Protein AF-A0A0J9SIK9-F1 (afdb_monomer)

Sequence (183 aa):
MHGEYFNKEIYNNKVLTFYKKLIQKYYEYKRDDEYSNYVPKFDQEIFKKYKCLVDLHDNLGKLLTNKHCKYATSFVDLYNDIFNTCYGDIYSGLCTEIENLRKDYETIIKTSECSDAQKTLPSIYGNNNLVIIIMPLVIISLVSFLLLMVYKVNKTFNTKKYILCYRLIKYFQSFILSNNFFI

Radius of gyration: 26.22 Å; Cα contacts (8 Å, |Δi|>4): 88; chains: 1; bounding box: 48×44×84 Å

Solvent-accessible surface area (backbone atoms only — not comparable to full-atom values): 10684 Å² total; per-residue (Å²): 144,77,78,75,71,73,57,58,59,58,48,52,53,51,52,51,53,50,52,45,52,50,53,50,52,51,30,72,71,66,71,45,74,76,54,66,67,46,56,78,66,61,42,72,68,57,50,49,54,54,47,52,53,52,52,42,52,51,25,51,55,45,29,72,74,65,66,45,52,68,30,49,44,52,34,52,54,54,46,62,73,49,51,67,73,31,72,91,48,61,81,37,72,66,39,49,49,55,47,51,51,50,54,52,48,36,61,54,44,70,78,46,90,44,81,87,39,84,58,74,75,85,53,80,88,49,70,61,58,64,54,66,59,47,50,58,54,53,51,53,52,51,53,51,52,51,51,52,51,51,59,57,37,77,78,48,90,54,75,71,59,54,56,53,51,53,51,53,54,53,52,50,55,52,52,52,67,73,62,59,86,83,120

Structure (mmCIF, N/CA/C/O backbone):
data_AF-A0A0J9SIK9-F1
#
_entry.id   AF-A0A0J9SIK9-F1
#
loop_
_atom_site.group_PDB
_atom_s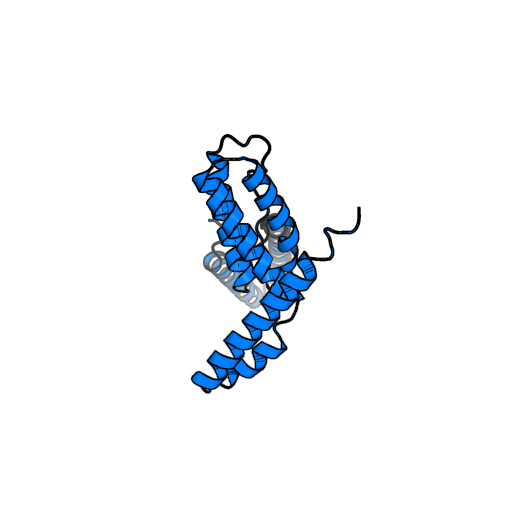ite.id
_atom_site.type_symbol
_atom_site.label_atom_id
_atom_site.label_alt_id
_atom_site.label_comp_id
_atom_site.label_asym_id
_atom_site.label_entity_id
_atom_site.label_seq_id
_atom_site.pdbx_PDB_ins_code
_atom_site.Cartn_x
_atom_site.Cartn_y
_atom_site.Cartn_z
_atom_site.occupancy
_atom_site.B_iso_or_equiv
_atom_site.auth_seq_id
_atom_site.auth_comp_id
_atom_site.auth_asym_id
_atom_site.auth_atom_id
_atom_site.pdbx_PDB_model_num
ATOM 1 N N . MET A 1 1 ? -10.219 -4.151 -33.331 1.00 33.12 1 MET A N 1
ATOM 2 C CA . MET A 1 1 ? -9.970 -4.363 -31.887 1.00 33.12 1 MET A CA 1
ATOM 3 C C . MET A 1 1 ? -9.337 -5.734 -31.717 1.00 33.12 1 MET A C 1
ATOM 5 O O . MET A 1 1 ? -10.061 -6.680 -31.951 1.00 33.12 1 MET A O 1
ATOM 9 N N . HIS A 1 2 ? -8.025 -5.830 -31.456 1.00 34.16 2 HIS A N 1
ATOM 10 C CA . HIS A 1 2 ? -7.251 -7.025 -31.004 1.00 34.16 2 HIS A CA 1
ATOM 11 C C . HIS A 1 2 ? -5.719 -6.742 -30.976 1.00 34.16 2 HIS A C 1
ATOM 13 O O . HIS A 1 2 ? -4.941 -7.589 -30.557 1.00 34.16 2 HIS A O 1
ATOM 19 N N . GLY A 1 3 ? -5.263 -5.544 -31.379 1.00 32.06 3 GLY A N 1
ATOM 20 C CA . GLY A 1 3 ? -3.835 -5.197 -31.474 1.00 32.06 3 GLY A CA 1
ATOM 21 C C . GLY A 1 3 ? -3.154 -4.647 -30.209 1.00 32.06 3 GLY A C 1
ATOM 22 O O . GLY A 1 3 ? -1.937 -4.517 -30.211 1.00 32.06 3 GLY A O 1
ATOM 23 N N . GLU A 1 4 ? -3.880 -4.334 -29.130 1.00 40.34 4 GLU A N 1
ATOM 24 C CA . GLU A 1 4 ? -3.281 -3.675 -27.947 1.00 40.34 4 GLU A CA 1
ATOM 25 C C . GLU A 1 4 ? -2.927 -4.625 -26.791 1.00 40.34 4 GLU A C 1
ATOM 27 O O . GLU A 1 4 ? -2.069 -4.302 -25.970 1.00 40.34 4 GLU A O 1
ATOM 32 N N . TYR A 1 5 ? -3.490 -5.837 -26.751 1.00 40.78 5 TYR A N 1
ATOM 33 C CA . TYR A 1 5 ? -3.156 -6.825 -25.714 1.00 40.78 5 TYR A CA 1
ATOM 34 C C . TYR A 1 5 ? -1.836 -7.566 -25.992 1.00 40.78 5 TYR A C 1
ATOM 36 O O . TYR A 1 5 ? -1.141 -7.960 -25.057 1.00 40.78 5 TYR A O 1
ATOM 44 N N . PHE A 1 6 ? -1.422 -7.668 -27.260 1.00 36.97 6 PHE A N 1
ATOM 45 C CA . PHE A 1 6 ? -0.246 -8.444 -27.681 1.00 36.97 6 PHE A CA 1
ATOM 46 C C . PHE A 1 6 ? 1.115 -7.802 -27.332 1.00 36.97 6 PHE A C 1
ATOM 48 O O . PHE A 1 6 ? 2.148 -8.451 -27.464 1.00 36.97 6 PHE A O 1
ATOM 55 N N . ASN A 1 7 ? 1.158 -6.548 -26.860 1.00 58.22 7 ASN A N 1
ATOM 56 C CA . ASN A 1 7 ? 2.421 -5.811 -26.673 1.00 58.22 7 ASN A CA 1
ATOM 57 C C . ASN A 1 7 ? 2.882 -5.706 -25.200 1.00 58.22 7 ASN A C 1
ATOM 59 O O . ASN A 1 7 ? 4.074 -5.588 -24.916 1.00 58.22 7 ASN A O 1
ATOM 63 N N . LYS A 1 8 ? 1.963 -5.807 -24.229 1.00 61.25 8 LYS A N 1
ATOM 64 C CA . LYS A 1 8 ? 2.275 -5.637 -22.793 1.00 61.25 8 LYS A CA 1
ATOM 65 C C . LYS A 1 8 ? 2.899 -6.891 -22.172 1.00 61.25 8 LYS A C 1
ATOM 67 O O . LYS A 1 8 ? 3.812 -6.785 -21.356 1.00 61.25 8 LYS A O 1
ATOM 72 N N . GLU A 1 9 ? 2.441 -8.071 -22.582 1.00 63.12 9 GLU A N 1
ATOM 73 C CA . GLU A 1 9 ? 2.950 -9.359 -22.096 1.00 63.12 9 GLU A CA 1
ATOM 74 C C . GLU A 1 9 ? 4.369 -9.644 -22.610 1.00 63.12 9 GLU A C 1
ATOM 76 O O . GLU A 1 9 ? 5.267 -9.964 -21.831 1.00 63.12 9 GLU A O 1
ATOM 81 N N . ILE A 1 10 ? 4.609 -9.405 -23.904 1.00 64.94 10 ILE A N 1
ATOM 82 C CA . ILE A 1 10 ? 5.936 -9.523 -24.526 1.00 64.94 10 ILE A CA 1
ATOM 83 C C . ILE A 1 10 ? 6.932 -8.556 -23.871 1.00 64.94 10 ILE A C 1
ATOM 85 O O . ILE A 1 10 ? 8.073 -8.934 -23.595 1.00 64.94 10 ILE A O 1
ATOM 89 N N . TYR A 1 11 ? 6.512 -7.319 -23.588 1.00 67.81 11 TYR A N 1
ATOM 90 C CA . TYR A 1 11 ? 7.339 -6.339 -22.887 1.00 67.81 11 TYR A CA 1
ATOM 91 C C . TYR A 1 11 ? 7.685 -6.795 -21.463 1.00 67.81 11 TYR A C 1
ATOM 93 O O . TYR A 1 11 ? 8.861 -6.827 -21.101 1.00 67.81 11 TYR A O 1
ATOM 101 N N . ASN A 1 12 ? 6.691 -7.228 -20.681 1.00 68.75 12 ASN A N 1
ATOM 102 C CA . ASN A 1 12 ? 6.917 -7.737 -19.326 1.00 68.75 12 ASN A CA 1
ATOM 103 C C . ASN A 1 12 ? 7.879 -8.939 -19.322 1.00 68.75 12 ASN A C 1
ATOM 105 O O . ASN A 1 12 ? 8.786 -8.988 -18.494 1.00 68.75 12 ASN A O 1
ATOM 109 N N . ASN A 1 13 ? 7.748 -9.859 -20.284 1.00 73.69 13 ASN A N 1
ATOM 110 C CA . ASN A 1 13 ? 8.646 -11.009 -20.425 1.00 73.69 13 ASN A CA 1
ATOM 111 C C . ASN A 1 13 ? 10.087 -10.597 -20.753 1.00 73.69 13 ASN A C 1
ATOM 113 O O . ASN A 1 13 ? 11.036 -11.175 -20.214 1.00 73.69 13 ASN A O 1
ATOM 117 N N . LYS A 1 14 ? 10.276 -9.575 -21.596 1.00 79.50 14 LYS A N 1
ATOM 118 C CA . LYS A 1 14 ? 11.607 -9.027 -21.904 1.00 79.50 14 LYS A CA 1
ATOM 119 C C . LYS A 1 14 ? 12.247 -8.366 -20.685 1.00 79.50 14 LYS A C 1
ATOM 121 O O . LYS A 1 14 ? 13.419 -8.625 -20.417 1.00 79.50 14 LYS A O 1
ATOM 126 N N . VAL A 1 15 ? 11.489 -7.569 -19.929 1.00 73.25 15 VAL A N 1
ATOM 127 C CA . VAL A 1 15 ? 11.981 -6.913 -18.705 1.00 73.25 15 VAL A CA 1
ATOM 128 C C . VAL A 1 15 ? 12.322 -7.947 -17.630 1.00 73.25 15 VAL A C 1
ATOM 130 O O . VAL A 1 15 ? 13.405 -7.882 -17.054 1.00 73.25 15 VAL A O 1
ATOM 133 N N . LEU A 1 16 ? 11.469 -8.954 -17.425 1.00 74.88 16 LEU A N 1
ATOM 134 C CA . LEU A 1 16 ? 11.745 -10.074 -16.523 1.00 74.88 16 LEU A CA 1
ATOM 135 C C . LEU A 1 16 ? 13.034 -10.812 -16.913 1.00 74.88 16 LEU A C 1
ATOM 137 O O . LEU A 1 16 ? 13.892 -11.071 -16.072 1.00 74.88 16 LEU A O 1
ATOM 141 N N . THR A 1 17 ? 13.199 -11.110 -18.203 1.00 81.25 17 THR A N 1
ATOM 142 C CA . THR A 1 17 ? 14.402 -11.772 -18.731 1.00 81.25 17 THR A CA 1
ATOM 143 C C . THR A 1 17 ? 15.655 -10.926 -18.504 1.00 81.25 17 THR A C 1
ATOM 145 O O . THR A 1 17 ? 16.701 -11.453 -18.126 1.00 81.25 17 THR A O 1
ATOM 148 N N . PHE A 1 18 ? 15.562 -9.614 -18.717 1.00 80.19 18 PHE A N 1
ATOM 149 C CA . PHE A 1 18 ? 16.659 -8.686 -18.460 1.00 80.19 18 PHE A CA 1
ATOM 150 C C . PHE A 1 18 ? 17.027 -8.642 -16.972 1.00 80.19 18 PHE A C 1
ATOM 152 O O . PHE A 1 18 ? 18.201 -8.765 -16.625 1.00 80.19 18 PHE A O 1
ATOM 159 N N . TYR A 1 19 ? 16.029 -8.559 -16.093 1.00 73.69 19 TYR A N 1
ATOM 160 C CA . TYR A 1 19 ? 16.234 -8.538 -14.648 1.00 73.69 19 TYR A CA 1
ATOM 161 C C . TYR A 1 19 ? 16.889 -9.831 -14.139 1.00 73.69 19 TYR A C 1
ATOM 163 O O . TYR A 1 19 ? 17.867 -9.778 -13.395 1.00 73.69 19 TYR A O 1
ATOM 171 N N . LYS A 1 20 ? 16.447 -10.998 -14.634 1.00 78.19 20 LYS A N 1
ATOM 172 C CA . LYS A 1 20 ? 17.092 -12.293 -14.348 1.00 78.19 20 LYS A CA 1
ATOM 173 C C . LYS A 1 20 ? 18.567 -12.308 -14.747 1.00 78.19 20 LYS A C 1
ATOM 175 O O . LYS A 1 20 ? 19.404 -12.750 -13.964 1.00 78.19 20 LYS A O 1
ATOM 180 N N . LYS A 1 21 ? 18.897 -11.782 -15.934 1.00 82.81 21 LYS A N 1
ATOM 181 C CA . LYS A 1 21 ? 20.289 -11.677 -16.405 1.00 82.81 21 LYS A CA 1
ATOM 182 C C . LYS A 1 21 ? 21.137 -10.763 -15.519 1.00 82.81 21 LYS A C 1
ATOM 184 O O . LYS A 1 21 ? 22.298 -11.082 -15.281 1.00 82.81 21 LYS A O 1
ATOM 189 N N . LEU A 1 22 ? 20.580 -9.655 -15.025 1.00 79.81 22 LEU A N 1
ATOM 190 C CA . LEU A 1 22 ? 21.285 -8.758 -14.104 1.00 79.81 22 LEU A CA 1
ATOM 191 C C . LEU A 1 22 ? 21.607 -9.440 -12.773 1.00 79.81 22 LEU A C 1
ATOM 193 O O . LEU A 1 22 ? 22.755 -9.390 -12.335 1.00 79.81 22 LEU A O 1
ATOM 197 N N . ILE A 1 23 ? 20.631 -10.115 -12.158 1.00 73.00 23 ILE A N 1
ATOM 198 C CA . ILE A 1 23 ? 20.863 -10.839 -10.898 1.00 73.00 23 ILE A CA 1
ATOM 199 C C . ILE A 1 23 ? 21.897 -11.949 -11.110 1.00 73.00 23 ILE A C 1
ATOM 201 O O . ILE A 1 23 ? 22.810 -12.100 -10.302 1.00 73.00 23 ILE A O 1
ATOM 205 N N . GLN A 1 24 ? 21.811 -12.679 -12.225 1.00 78.12 24 GLN A N 1
ATOM 206 C CA . GLN A 1 24 ? 22.791 -13.707 -12.571 1.00 78.12 24 GLN A CA 1
ATOM 207 C C . GLN A 1 24 ? 24.208 -13.129 -12.712 1.00 78.12 24 GLN A C 1
ATOM 209 O O . GLN A 1 24 ? 25.159 -13.702 -12.186 1.00 78.12 24 GLN A O 1
ATOM 214 N N . LYS A 1 25 ? 24.361 -11.966 -13.355 1.00 79.75 25 LYS A N 1
ATOM 215 C CA . LYS A 1 25 ? 25.659 -11.280 -13.461 1.00 79.75 25 LYS A CA 1
ATOM 216 C C . LYS A 1 25 ? 26.190 -10.814 -12.107 1.00 79.75 25 LYS A C 1
ATOM 218 O O . LYS A 1 25 ? 27.389 -10.905 -11.858 1.00 79.75 25 LYS A O 1
ATOM 223 N N . TYR A 1 26 ? 25.311 -10.339 -11.230 1.00 72.00 26 TYR A N 1
ATOM 224 C CA . TYR A 1 26 ? 25.682 -9.953 -9.870 1.00 72.00 26 TYR A CA 1
ATOM 225 C C . TYR A 1 26 ? 26.137 -11.162 -9.035 1.00 72.00 26 TYR A C 1
ATOM 227 O O . TYR A 1 26 ? 27.151 -11.076 -8.343 1.00 72.00 26 TYR A O 1
ATOM 235 N N . TYR A 1 27 ? 25.451 -12.302 -9.168 1.00 72.56 27 TYR A N 1
ATOM 236 C CA . TYR A 1 27 ? 25.863 -13.582 -8.585 1.00 72.56 27 TYR A CA 1
ATOM 237 C C . TYR A 1 27 ? 27.260 -14.007 -9.060 1.00 72.56 27 TYR A C 1
ATOM 239 O O . TYR A 1 27 ? 28.137 -14.259 -8.232 1.00 72.56 27 TYR A O 1
ATOM 247 N N . GLU A 1 28 ? 27.486 -14.029 -10.381 1.00 77.19 28 GLU A N 1
ATOM 248 C CA . GLU A 1 28 ? 28.781 -14.383 -10.986 1.00 77.19 28 GLU A CA 1
ATOM 249 C C . GLU A 1 28 ? 29.921 -13.509 -10.438 1.00 77.19 28 GLU A C 1
ATOM 251 O O . GLU A 1 28 ? 31.032 -13.991 -10.224 1.00 77.19 28 GLU A O 1
ATOM 256 N N . TYR A 1 29 ? 29.634 -12.231 -10.173 1.00 77.81 29 TYR A N 1
ATOM 257 C CA . TYR A 1 29 ? 30.594 -11.275 -9.630 1.00 77.81 29 TYR A CA 1
ATOM 258 C C . TYR A 1 29 ? 30.876 -11.476 -8.131 1.00 77.81 29 TYR A C 1
ATOM 260 O O . TYR A 1 29 ? 32.034 -11.457 -7.712 1.00 77.81 29 TYR A O 1
ATOM 268 N N . LYS A 1 30 ? 29.837 -11.662 -7.308 1.00 74.69 30 LYS A N 1
ATOM 269 C CA . LYS A 1 30 ? 29.967 -11.750 -5.842 1.00 74.69 30 LYS A CA 1
ATOM 270 C C . LYS A 1 30 ? 30.336 -13.143 -5.327 1.00 74.69 30 LYS A C 1
ATOM 272 O O . LYS A 1 30 ? 30.847 -13.223 -4.215 1.00 74.69 30 LYS A O 1
ATOM 277 N N . ARG A 1 31 ? 30.127 -14.207 -6.121 1.00 67.88 31 ARG A N 1
ATOM 278 C CA . ARG A 1 31 ? 30.259 -15.620 -5.699 1.00 67.88 31 ARG A CA 1
ATOM 279 C C . ARG A 1 31 ? 29.477 -15.919 -4.414 1.00 67.88 31 ARG A C 1
ATOM 281 O O . ARG A 1 31 ? 29.961 -16.629 -3.544 1.00 67.88 31 ARG A O 1
ATOM 288 N N . ASP A 1 32 ? 28.291 -15.332 -4.314 1.00 65.38 32 ASP A N 1
ATOM 289 C CA . ASP A 1 32 ? 27.395 -15.456 -3.168 1.00 65.38 32 ASP A CA 1
ATOM 290 C C . ASP A 1 32 ? 26.321 -16.504 -3.488 1.00 65.38 32 ASP A C 1
ATOM 292 O O . ASP A 1 32 ? 25.389 -16.273 -4.264 1.00 65.38 32 ASP A O 1
ATOM 296 N N . ASP A 1 33 ? 26.519 -17.702 -2.957 1.00 61.72 33 ASP A N 1
ATOM 297 C CA . ASP A 1 33 ? 25.724 -18.909 -3.163 1.00 61.72 33 ASP A CA 1
ATOM 298 C C . ASP A 1 33 ? 24.260 -18.766 -2.721 1.00 61.72 33 ASP A C 1
ATOM 300 O O . ASP A 1 33 ? 23.387 -19.436 -3.294 1.00 61.72 33 ASP A O 1
ATOM 304 N N . GLU A 1 34 ? 23.958 -17.816 -1.830 1.00 60.38 34 GLU A N 1
ATOM 305 C CA . GLU A 1 34 ? 22.594 -17.517 -1.395 1.00 60.38 34 GLU A CA 1
ATOM 306 C C . GLU A 1 34 ? 21.737 -16.978 -2.559 1.00 60.38 34 GLU A C 1
ATOM 308 O O . GLU A 1 34 ? 20.584 -17.387 -2.727 1.00 60.38 34 GLU A O 1
ATOM 313 N N . TYR A 1 35 ? 22.319 -16.154 -3.445 1.00 59.12 35 TYR A N 1
ATOM 314 C CA . TYR A 1 35 ? 21.616 -15.489 -4.555 1.00 59.12 35 TYR A CA 1
ATOM 315 C C . TYR A 1 35 ? 21.244 -16.412 -5.721 1.00 59.12 35 TYR A C 1
ATOM 317 O O . TYR A 1 35 ? 20.227 -16.180 -6.389 1.00 59.12 35 TYR A O 1
ATOM 325 N N . SER A 1 36 ? 22.017 -17.478 -5.960 1.00 61.72 36 SER A N 1
ATOM 326 C CA . SER A 1 36 ? 21.737 -18.427 -7.054 1.00 61.72 36 SER A CA 1
ATOM 327 C C . SER A 1 36 ? 20.376 -19.112 -6.896 1.00 61.72 36 SER A C 1
ATOM 329 O O . SER A 1 36 ? 19.712 -19.413 -7.887 1.00 61.72 36 SER A O 1
ATOM 331 N N . ASN A 1 37 ? 19.910 -19.261 -5.652 1.00 64.81 37 ASN A N 1
ATOM 332 C CA . ASN A 1 37 ? 18.629 -19.875 -5.324 1.00 64.81 37 ASN A CA 1
ATOM 333 C C . ASN A 1 37 ? 17.427 -18.938 -5.535 1.00 64.81 37 ASN A C 1
ATOM 335 O O . ASN A 1 37 ? 16.293 -19.417 -5.563 1.00 64.81 37 ASN A O 1
ATOM 339 N N . TYR A 1 38 ? 17.638 -17.624 -5.686 1.00 62.50 38 TYR A N 1
ATOM 340 C CA . TYR A 1 38 ? 16.560 -16.643 -5.877 1.00 62.50 38 TYR A CA 1
ATOM 341 C C . TYR A 1 38 ? 16.234 -16.386 -7.355 1.00 62.50 38 TYR A C 1
ATOM 343 O O . TYR A 1 38 ? 15.071 -16.159 -7.687 1.00 62.50 38 TYR A O 1
ATOM 351 N N . VAL A 1 39 ? 17.214 -16.480 -8.264 1.00 65.94 39 VAL A N 1
ATOM 352 C CA . VAL A 1 39 ? 17.005 -16.267 -9.715 1.00 65.94 39 VAL A CA 1
ATOM 353 C C . VAL A 1 39 ? 15.942 -17.205 -10.316 1.00 65.94 39 VAL A C 1
ATOM 355 O O . VAL A 1 39 ? 15.098 -16.722 -11.078 1.00 65.94 39 VAL A O 1
ATOM 358 N N . PRO A 1 40 ? 15.913 -18.512 -9.981 1.00 65.12 40 PRO A N 1
ATOM 359 C CA . PRO A 1 40 ? 14.877 -19.421 -10.465 1.00 65.12 40 PRO A CA 1
ATOM 360 C C . PRO A 1 40 ? 13.507 -19.132 -9.846 1.00 65.12 40 PRO A C 1
ATOM 362 O O . PRO A 1 40 ? 12.495 -19.319 -10.515 1.00 65.12 40 PRO A O 1
ATOM 365 N N . LYS A 1 41 ? 13.484 -18.661 -8.590 1.00 66.31 41 LYS A N 1
ATOM 366 C CA . LYS A 1 41 ? 12.258 -18.353 -7.836 1.00 66.31 41 LYS A CA 1
ATOM 367 C C . LYS A 1 41 ? 11.588 -17.062 -8.300 1.00 66.31 41 LYS A C 1
ATOM 369 O O . LYS A 1 41 ? 10.396 -16.902 -8.088 1.00 66.31 41 LYS A O 1
ATOM 374 N N . PHE A 1 42 ? 12.331 -16.152 -8.930 1.00 66.88 42 PHE A N 1
ATOM 375 C CA . PHE A 1 42 ? 11.790 -14.922 -9.498 1.00 66.88 42 PHE A CA 1
ATOM 376 C C . PHE A 1 42 ? 10.985 -15.236 -10.766 1.00 66.88 42 PHE A C 1
ATOM 378 O O . PHE A 1 42 ? 11.526 -15.339 -11.869 1.00 66.88 42 PHE A O 1
ATOM 385 N N . ASP A 1 43 ? 9.685 -15.447 -10.622 1.00 72.06 43 ASP A N 1
ATOM 386 C CA . ASP A 1 43 ? 8.782 -15.779 -11.721 1.00 72.06 43 ASP A CA 1
ATOM 387 C C . ASP A 1 43 ? 7.950 -14.568 -12.185 1.00 72.06 43 ASP A C 1
ATOM 389 O O . ASP A 1 43 ? 8.166 -13.423 -11.776 1.00 72.06 43 ASP A O 1
ATOM 393 N N . GLN A 1 44 ? 7.025 -14.810 -13.115 1.00 69.81 44 GLN A N 1
ATOM 394 C CA . GLN A 1 44 ? 6.132 -13.771 -13.627 1.00 69.81 44 GLN A CA 1
ATOM 395 C C . GLN A 1 44 ? 5.209 -13.199 -12.546 1.00 69.81 44 GLN A C 1
ATOM 397 O O . GLN A 1 44 ? 4.844 -12.025 -12.633 1.00 69.81 44 GLN A O 1
ATOM 402 N N . GLU A 1 45 ? 4.834 -13.991 -11.543 1.00 71.81 45 GLU A N 1
ATOM 403 C CA . GLU A 1 45 ? 3.954 -13.551 -10.466 1.00 71.81 45 GLU A CA 1
ATOM 404 C C . GLU A 1 45 ? 4.695 -12.581 -9.541 1.00 71.81 45 GLU A C 1
ATOM 406 O O . GLU A 1 45 ? 4.202 -11.483 -9.268 1.00 71.81 45 GLU A O 1
ATOM 411 N N . ILE A 1 46 ? 5.922 -12.931 -9.146 1.00 71.62 46 ILE A N 1
ATOM 412 C CA . ILE A 1 46 ? 6.799 -12.050 -8.368 1.00 71.62 46 ILE A CA 1
ATOM 413 C C . ILE A 1 46 ? 7.085 -10.766 -9.152 1.00 71.62 46 ILE A C 1
ATOM 415 O O . ILE A 1 46 ? 6.940 -9.664 -8.620 1.00 71.62 46 ILE A O 1
ATOM 419 N N . PHE A 1 47 ? 7.410 -10.877 -10.440 1.00 74.38 47 PHE A N 1
ATOM 420 C CA . PHE A 1 47 ? 7.638 -9.706 -11.286 1.00 74.38 47 PHE A CA 1
ATOM 421 C C . PHE A 1 47 ? 6.412 -8.791 -11.375 1.00 74.38 47 PHE A C 1
ATOM 423 O O . PHE A 1 47 ? 6.549 -7.570 -11.300 1.00 74.38 47 PHE A O 1
ATOM 430 N N . LYS A 1 48 ? 5.209 -9.363 -11.502 1.00 75.62 48 LYS A N 1
ATOM 431 C CA . LYS A 1 48 ? 3.959 -8.596 -11.531 1.00 75.62 48 LYS A CA 1
ATOM 432 C C . LYS A 1 48 ? 3.761 -7.816 -10.228 1.00 75.62 48 LYS A C 1
ATOM 434 O O . LYS A 1 48 ? 3.416 -6.641 -10.299 1.00 75.62 48 LYS A O 1
ATOM 439 N N . LYS A 1 49 ? 4.053 -8.423 -9.071 1.00 74.31 49 LYS A N 1
ATOM 440 C CA . LYS A 1 49 ? 3.983 -7.757 -7.756 1.00 74.31 49 LYS A CA 1
ATOM 441 C C . LYS A 1 49 ? 4.938 -6.560 -7.667 1.00 74.31 49 LYS A C 1
ATOM 443 O O . LYS A 1 49 ? 4.505 -5.460 -7.334 1.00 74.31 49 LYS A O 1
ATOM 448 N N . TYR A 1 50 ? 6.206 -6.736 -8.046 1.00 76.94 50 TYR A N 1
ATOM 449 C CA . TYR A 1 50 ? 7.180 -5.634 -8.055 1.00 76.94 50 TYR A CA 1
ATOM 450 C C . TYR A 1 50 ? 6.844 -4.546 -9.076 1.00 76.94 50 TYR A C 1
ATOM 452 O O . TYR A 1 50 ? 7.068 -3.367 -8.816 1.00 76.94 50 TYR A O 1
ATOM 460 N N . LYS A 1 51 ? 6.274 -4.912 -10.226 1.00 80.31 51 LYS A N 1
ATOM 461 C CA . LYS A 1 51 ? 5.802 -3.930 -11.200 1.00 80.31 51 LYS A CA 1
ATOM 462 C C . LYS A 1 51 ? 4.680 -3.064 -10.626 1.00 80.31 51 LYS A C 1
ATOM 464 O O . LYS A 1 51 ? 4.750 -1.849 -10.758 1.00 80.31 51 LYS A O 1
ATOM 469 N N . CYS A 1 52 ? 3.693 -3.663 -9.961 1.00 80.12 52 CYS A N 1
ATOM 470 C CA . CYS A 1 52 ? 2.623 -2.895 -9.325 1.00 80.12 52 CYS A CA 1
ATOM 471 C C . CYS A 1 52 ? 3.164 -1.925 -8.265 1.00 80.12 52 CYS A C 1
ATOM 473 O O . CYS A 1 52 ? 2.670 -0.808 -8.156 1.00 80.12 52 CYS A O 1
ATOM 475 N N . LEU A 1 53 ? 4.211 -2.316 -7.530 1.00 84.12 53 LEU A N 1
ATOM 476 C CA . LEU A 1 53 ? 4.886 -1.425 -6.586 1.00 84.12 53 LEU A CA 1
ATOM 477 C C . LEU A 1 53 ? 5.512 -0.204 -7.283 1.00 84.12 53 LEU A C 1
ATOM 479 O O . LEU A 1 53 ? 5.364 0.923 -6.813 1.00 84.12 53 LEU A O 1
ATOM 483 N N . VAL A 1 54 ? 6.179 -0.414 -8.422 1.00 85.62 54 VAL A N 1
ATOM 484 C CA . VAL A 1 54 ? 6.723 0.677 -9.251 1.00 85.62 54 VAL A CA 1
ATOM 485 C C . VAL A 1 54 ? 5.602 1.578 -9.774 1.00 85.62 54 VAL A C 1
ATOM 487 O O . VAL A 1 54 ? 5.727 2.801 -9.728 1.00 85.62 54 VAL A O 1
ATOM 490 N N . ASP A 1 55 ? 4.496 0.988 -10.227 1.00 89.38 55 ASP A N 1
ATOM 491 C CA . ASP A 1 55 ? 3.347 1.732 -10.745 1.00 89.38 55 ASP A CA 1
ATOM 492 C C . ASP A 1 55 ? 2.667 2.572 -9.635 1.00 89.38 55 ASP A C 1
ATOM 494 O O . ASP A 1 55 ? 2.220 3.692 -9.899 1.00 89.38 55 ASP A O 1
ATOM 498 N N . LEU A 1 56 ? 2.628 2.093 -8.383 1.00 91.94 56 LEU A N 1
ATOM 499 C CA . LEU A 1 56 ? 2.159 2.882 -7.232 1.00 91.94 56 LEU A CA 1
ATOM 500 C C . LEU A 1 56 ? 3.059 4.094 -6.960 1.00 91.94 56 LEU A C 1
ATOM 502 O O . LEU A 1 56 ? 2.551 5.208 -6.820 1.00 91.94 56 LEU A O 1
ATOM 506 N N . HIS A 1 57 ? 4.381 3.893 -6.931 1.00 90.56 57 HIS A N 1
ATOM 507 C CA . HIS A 1 57 ? 5.366 4.971 -6.759 1.00 90.56 57 HIS A CA 1
ATOM 508 C C . HIS A 1 57 ? 5.235 6.047 -7.846 1.00 90.56 57 HIS A C 1
ATOM 510 O O . HIS A 1 57 ? 5.214 7.243 -7.551 1.00 90.56 57 HIS A O 1
ATOM 516 N N . ASP A 1 58 ? 5.080 5.634 -9.105 1.00 91.75 58 ASP A N 1
ATOM 517 C CA . ASP A 1 58 ? 4.912 6.551 -10.236 1.00 91.75 58 ASP A CA 1
ATOM 518 C C . ASP A 1 58 ? 3.616 7.376 -10.127 1.00 91.75 58 ASP A C 1
ATOM 520 O O . ASP A 1 58 ? 3.633 8.597 -10.318 1.00 91.75 58 ASP A O 1
ATOM 524 N N . ASN A 1 59 ? 2.494 6.748 -9.754 1.00 92.06 59 ASN A N 1
ATOM 525 C CA . ASN A 1 59 ? 1.240 7.475 -9.530 1.00 92.06 59 ASN A CA 1
ATOM 526 C C . ASN A 1 59 ? 1.346 8.459 -8.360 1.00 92.06 59 ASN A C 1
ATOM 528 O O . ASN A 1 59 ? 0.871 9.590 -8.480 1.00 92.06 59 ASN A O 1
ATOM 532 N N . LEU A 1 60 ? 2.008 8.076 -7.266 1.00 92.06 60 LEU A N 1
ATOM 533 C CA . LEU A 1 60 ? 2.223 8.950 -6.114 1.00 92.06 60 LEU A CA 1
ATOM 534 C C . LEU A 1 60 ? 3.077 10.176 -6.487 1.00 92.06 60 LEU A C 1
ATOM 536 O O . LEU A 1 60 ? 2.698 11.314 -6.201 1.00 92.06 60 LEU A O 1
ATOM 540 N N . GLY A 1 61 ? 4.182 9.967 -7.211 1.00 90.19 61 GLY A N 1
ATOM 541 C CA . GLY A 1 61 ? 5.041 11.049 -7.707 1.00 90.19 61 GLY A CA 1
ATOM 542 C C . GLY A 1 61 ? 4.318 11.991 -8.676 1.00 90.19 61 GLY A C 1
ATOM 543 O O . GLY A 1 61 ? 4.472 13.217 -8.618 1.00 90.19 61 GLY A O 1
ATOM 544 N N . LYS A 1 62 ? 3.461 11.446 -9.545 1.00 90.31 62 LYS A N 1
ATOM 545 C CA . LYS A 1 62 ? 2.623 12.242 -10.457 1.00 90.31 62 LYS A CA 1
ATOM 546 C C . LYS A 1 62 ? 1.520 13.007 -9.732 1.00 90.31 62 LYS A C 1
ATOM 548 O O . LYS A 1 62 ? 1.199 14.127 -10.138 1.00 90.31 62 LYS A O 1
ATOM 553 N N . LEU A 1 63 ? 0.959 12.441 -8.666 1.00 88.81 63 LEU A N 1
ATOM 554 C CA . LEU A 1 63 ? -0.020 13.116 -7.819 1.00 88.81 63 LEU A CA 1
ATOM 555 C C . LEU A 1 63 ? 0.611 14.317 -7.099 1.00 88.81 63 LEU A C 1
ATOM 557 O O . LEU A 1 63 ? 0.018 15.395 -7.093 1.00 88.81 63 LEU A O 1
ATOM 561 N N . LEU A 1 64 ? 1.835 14.162 -6.583 1.00 86.00 64 LEU A N 1
ATOM 562 C CA . LEU A 1 64 ? 2.604 15.242 -5.951 1.00 86.00 64 LEU A CA 1
ATOM 563 C C . LEU A 1 64 ? 2.905 16.404 -6.907 1.00 86.00 64 LEU A C 1
ATOM 565 O O . LEU A 1 64 ? 2.806 17.567 -6.521 1.00 86.00 64 LEU A O 1
ATOM 569 N N . THR A 1 65 ? 3.275 16.094 -8.150 1.00 83.56 65 THR A N 1
ATOM 570 C CA . THR A 1 65 ? 3.761 17.092 -9.119 1.00 83.56 65 THR A CA 1
ATOM 571 C C . THR A 1 65 ? 2.647 17.773 -9.907 1.00 83.56 65 THR A C 1
ATOM 573 O O . THR A 1 65 ? 2.700 18.981 -10.115 1.00 83.56 65 THR A O 1
ATOM 576 N N . ASN A 1 66 ? 1.625 17.025 -10.331 1.00 76.62 66 ASN A N 1
ATOM 577 C CA . ASN A 1 66 ? 0.615 17.517 -11.273 1.00 76.62 66 ASN A CA 1
ATOM 578 C C . ASN A 1 66 ? -0.786 17.666 -10.662 1.00 76.62 66 ASN A C 1
ATOM 580 O O . ASN A 1 66 ? -1.684 18.134 -11.357 1.00 76.62 66 ASN A O 1
ATOM 584 N N . LYS A 1 67 ? -1.000 17.221 -9.410 1.00 70.19 67 LYS A N 1
ATOM 585 C CA . LYS A 1 67 ? -2.275 17.262 -8.652 1.00 70.19 67 LYS A CA 1
ATOM 586 C C . LYS A 1 67 ? -3.522 16.743 -9.387 1.00 70.19 67 LYS A C 1
ATOM 588 O O . LYS A 1 67 ? -4.646 16.951 -8.947 1.00 70.19 67 LYS A O 1
ATOM 593 N N . HIS A 1 68 ? -3.348 16.032 -10.497 1.00 83.00 68 HIS A N 1
ATOM 594 C CA . HIS A 1 68 ? -4.454 15.488 -11.271 1.00 83.00 68 HIS A CA 1
ATOM 595 C C . HIS A 1 68 ? -5.059 14.267 -10.573 1.00 83.00 68 HIS A C 1
ATOM 597 O O . HIS A 1 68 ? -4.389 13.252 -10.376 1.00 83.00 68 HIS A O 1
ATOM 603 N N . CYS A 1 69 ? -6.365 14.321 -10.316 1.00 89.31 69 CYS A N 1
ATOM 604 C CA . CYS A 1 69 ? -7.100 13.292 -9.572 1.00 89.31 69 CYS A CA 1
ATOM 605 C C . CYS A 1 69 ? -7.155 11.916 -10.242 1.00 89.31 69 CYS A C 1
ATOM 607 O O . CYS A 1 69 ? -7.387 10.910 -9.572 1.00 89.31 69 CYS A O 1
ATOM 609 N N . LYS A 1 70 ? -6.850 11.839 -11.543 1.00 91.25 70 LYS A N 1
ATOM 610 C CA . LYS A 1 70 ? -6.678 10.554 -12.232 1.00 91.25 70 LYS A CA 1
ATOM 611 C C . LYS A 1 70 ? -5.569 9.708 -11.599 1.00 91.25 70 LYS A C 1
ATOM 613 O O . LYS A 1 70 ? -5.722 8.502 -11.513 1.00 91.25 70 LYS A O 1
ATOM 618 N N . TYR A 1 71 ? -4.488 10.330 -11.114 1.00 92.06 71 TYR A N 1
ATOM 619 C CA . TYR A 1 71 ? -3.380 9.605 -10.484 1.00 92.06 71 TYR A CA 1
ATOM 620 C C . TYR A 1 71 ? -3.750 9.099 -9.092 1.00 92.06 71 TYR A C 1
ATOM 622 O O . TYR A 1 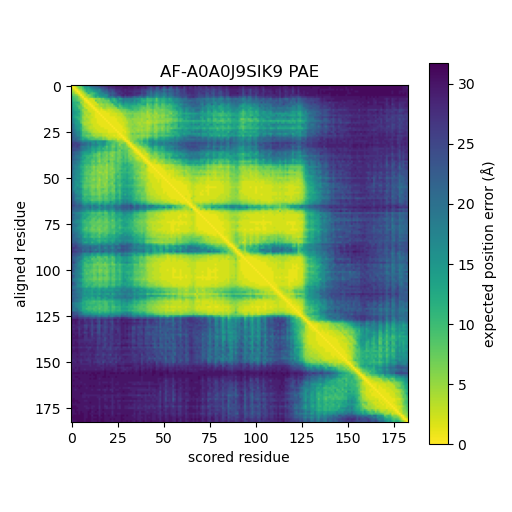71 ? -3.317 8.022 -8.704 1.00 92.06 71 TYR A O 1
ATOM 630 N N . ALA A 1 72 ? -4.601 9.836 -8.372 1.00 92.88 72 ALA A N 1
ATOM 631 C CA . ALA A 1 72 ? -5.166 9.359 -7.118 1.00 92.88 72 ALA A CA 1
ATOM 632 C C . ALA A 1 72 ? -6.081 8.150 -7.343 1.00 92.88 72 ALA A C 1
ATOM 634 O O . ALA A 1 72 ? -5.941 7.143 -6.663 1.00 92.88 72 ALA A O 1
ATOM 635 N N . THR A 1 73 ? -6.955 8.218 -8.350 1.00 92.62 73 THR A N 1
ATOM 636 C CA . THR A 1 73 ? -7.847 7.102 -8.711 1.00 92.62 73 THR A CA 1
ATOM 637 C C . THR A 1 73 ? -7.039 5.863 -9.103 1.00 92.62 73 THR A C 1
ATOM 639 O O . THR A 1 73 ? -7.205 4.807 -8.504 1.00 92.62 73 THR A O 1
ATOM 642 N N . SER A 1 74 ? -6.068 6.018 -10.011 1.00 92.81 74 SER A N 1
ATOM 643 C CA . SER A 1 74 ? -5.178 4.924 -10.414 1.00 92.81 74 SER A CA 1
ATOM 644 C C . SER A 1 74 ? -4.376 4.343 -9.249 1.00 92.81 74 SER A C 1
ATOM 646 O O . SER A 1 74 ? -4.148 3.137 -9.214 1.00 92.81 74 SER A O 1
ATOM 648 N N . PHE A 1 75 ? -3.936 5.176 -8.300 1.00 94.25 75 PHE A N 1
ATOM 649 C CA . PHE A 1 75 ? -3.253 4.699 -7.099 1.00 94.25 75 PHE A CA 1
ATOM 650 C C . PHE A 1 75 ? -4.172 3.796 -6.268 1.00 94.25 75 PHE A C 1
ATOM 652 O O . PHE A 1 75 ? -3.757 2.710 -5.876 1.00 94.25 75 PHE A O 1
ATOM 659 N N . VAL A 1 76 ? -5.417 4.221 -6.027 1.00 93.94 76 VAL A N 1
ATOM 660 C CA . VAL A 1 76 ? -6.406 3.449 -5.256 1.00 93.94 76 VAL A CA 1
ATOM 661 C C . VAL A 1 76 ? -6.712 2.111 -5.929 1.00 93.94 76 VAL A C 1
ATOM 663 O O . VAL A 1 76 ? -6.714 1.081 -5.256 1.00 93.94 76 VAL A O 1
ATOM 666 N N . ASP A 1 77 ? -6.906 2.106 -7.247 1.00 92.12 77 ASP A N 1
ATOM 667 C CA . ASP A 1 77 ? -7.178 0.880 -8.003 1.00 92.12 77 ASP A CA 1
ATOM 668 C C . ASP A 1 77 ? -6.008 -0.111 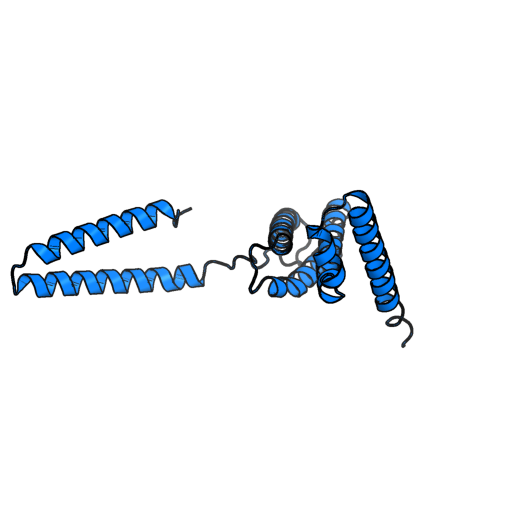-7.895 1.00 92.12 77 ASP A C 1
ATOM 670 O O . ASP A 1 77 ? -6.196 -1.271 -7.524 1.00 92.12 77 ASP A O 1
ATOM 674 N N . LEU A 1 78 ? -4.778 0.365 -8.126 1.00 91.75 78 LEU A N 1
ATOM 675 C CA . LEU A 1 78 ? -3.568 -0.453 -8.000 1.00 91.75 78 LEU A CA 1
ATOM 676 C C . LEU A 1 78 ? -3.362 -0.965 -6.574 1.00 91.75 78 LEU A C 1
ATOM 678 O O . LEU A 1 78 ? -2.935 -2.104 -6.389 1.00 91.75 78 LEU A O 1
ATOM 682 N N . TYR A 1 79 ? -3.657 -0.133 -5.574 1.00 91.62 79 TYR A N 1
ATOM 683 C CA . TYR A 1 79 ? -3.556 -0.502 -4.170 1.00 91.62 79 TYR A CA 1
ATOM 684 C C . TYR A 1 79 ? -4.501 -1.659 -3.843 1.00 91.62 79 TYR A C 1
ATOM 686 O O . TYR A 1 79 ? -4.069 -2.667 -3.285 1.00 91.62 79 TYR A O 1
ATOM 694 N N . ASN A 1 80 ? -5.769 -1.550 -4.242 1.00 88.56 80 ASN A N 1
ATOM 695 C CA . ASN A 1 80 ? -6.783 -2.572 -3.989 1.00 88.56 80 ASN A CA 1
ATOM 696 C C . ASN A 1 80 ? -6.453 -3.905 -4.679 1.00 88.56 80 ASN A C 1
ATOM 698 O O . ASN A 1 80 ? -6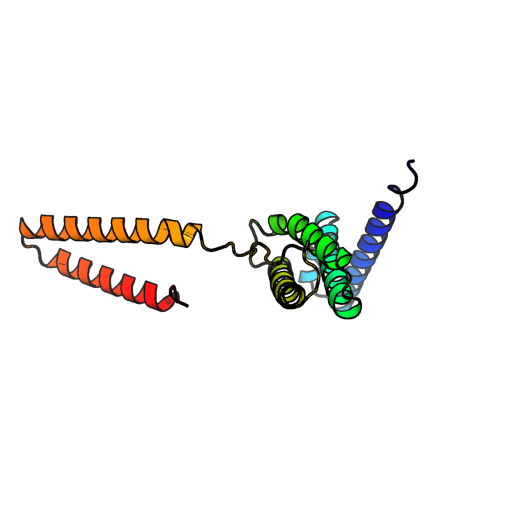.655 -4.966 -4.084 1.00 88.56 80 ASN A O 1
ATOM 702 N N . ASP A 1 81 ? -5.883 -3.859 -5.885 1.00 85.00 81 ASP A N 1
ATOM 703 C CA . ASP A 1 81 ? -5.465 -5.055 -6.627 1.00 85.00 81 ASP A CA 1
ATOM 704 C C . ASP A 1 81 ? -4.364 -5.847 -5.908 1.00 85.00 81 ASP A C 1
ATOM 706 O O . ASP A 1 81 ? -4.336 -7.081 -5.970 1.00 85.00 81 ASP A O 1
ATOM 710 N N . ILE A 1 82 ? -3.445 -5.159 -5.224 1.00 80.75 82 ILE A N 1
ATOM 711 C CA . ILE A 1 82 ? -2.298 -5.807 -4.573 1.00 80.75 82 ILE A CA 1
ATOM 712 C C . ILE A 1 82 ? -2.461 -5.986 -3.068 1.00 80.75 82 ILE A C 1
ATOM 714 O O . ILE A 1 82 ? -1.752 -6.810 -2.491 1.00 80.75 82 ILE A O 1
ATOM 718 N N . PHE A 1 83 ? -3.395 -5.281 -2.433 1.00 82.06 83 PHE A N 1
ATOM 719 C CA . PHE A 1 83 ? -3.652 -5.347 -0.993 1.00 82.06 83 PHE A CA 1
ATOM 720 C C . PHE A 1 83 ? -3.804 -6.792 -0.497 1.00 82.06 83 PHE A C 1
ATOM 722 O O . PHE A 1 83 ? -3.169 -7.208 0.471 1.00 82.06 83 PHE A O 1
ATOM 729 N N . ASN A 1 84 ? -4.567 -7.603 -1.237 1.00 76.25 84 ASN A N 1
ATOM 730 C CA . ASN A 1 84 ? -4.824 -8.997 -0.881 1.00 76.25 84 ASN A CA 1
ATOM 731 C C . ASN A 1 84 ? -3.586 -9.902 -1.012 1.00 76.25 84 ASN A C 1
ATOM 733 O O . ASN A 1 84 ? -3.552 -10.987 -0.436 1.00 76.25 84 ASN A O 1
ATOM 737 N N . THR A 1 85 ? -2.555 -9.481 -1.750 1.00 74.75 85 THR A N 1
ATOM 738 C CA . THR A 1 85 ? -1.325 -10.278 -1.911 1.00 74.75 85 THR A CA 1
ATOM 739 C C . THR A 1 85 ? -0.485 -10.333 -0.637 1.00 74.75 85 THR A C 1
ATOM 741 O O . THR A 1 85 ? 0.393 -11.185 -0.527 1.00 74.75 85 THR A O 1
ATOM 744 N N . CYS A 1 86 ? -0.792 -9.475 0.338 1.00 74.75 86 CYS A N 1
ATOM 745 C CA . CYS A 1 86 ? -0.151 -9.452 1.644 1.00 74.75 86 CYS A CA 1
ATOM 746 C C . CYS A 1 86 ? -0.785 -10.395 2.676 1.00 74.75 86 CYS A C 1
ATOM 748 O O . CYS A 1 86 ? -0.249 -10.551 3.775 1.00 74.75 86 CYS A O 1
ATOM 750 N N . TYR A 1 87 ? -1.890 -11.071 2.338 1.00 64.94 87 TYR A N 1
ATOM 751 C CA . TYR A 1 87 ? -2.466 -12.100 3.200 1.00 64.94 87 TYR A CA 1
ATOM 752 C C . TYR A 1 87 ? -1.556 -13.335 3.252 1.00 64.94 87 TYR A C 1
ATOM 754 O O . TYR A 1 87 ? -1.437 -14.077 2.281 1.00 64.94 87 TYR A O 1
ATOM 762 N N . GLY A 1 88 ? -0.927 -13.564 4.408 1.00 59.16 88 GLY A N 1
ATOM 763 C CA . GLY A 1 88 ? -0.075 -14.730 4.679 1.00 59.16 88 GLY A CA 1
ATOM 764 C C . GLY A 1 88 ? 1.407 -14.407 4.897 1.00 59.16 88 GLY A C 1
ATOM 765 O O . GLY A 1 88 ? 2.084 -15.191 5.554 1.00 59.16 88 GLY A O 1
ATOM 766 N N . ASP A 1 89 ? 1.886 -13.245 4.436 1.00 64.25 89 ASP A N 1
ATOM 767 C CA . ASP A 1 89 ? 3.248 -12.744 4.697 1.00 64.25 89 ASP A CA 1
ATOM 768 C C . ASP A 1 89 ? 3.267 -11.209 4.831 1.00 64.25 89 ASP A C 1
ATOM 770 O O . ASP A 1 89 ? 3.813 -10.453 4.019 1.00 64.25 89 ASP A O 1
ATOM 774 N N . ILE A 1 90 ? 2.605 -10.755 5.894 1.00 57.81 90 ILE A N 1
ATOM 775 C CA . ILE A 1 90 ? 2.381 -9.343 6.229 1.00 57.81 90 ILE A CA 1
ATOM 776 C C . ILE A 1 90 ? 3.706 -8.601 6.513 1.00 57.81 90 ILE A C 1
ATOM 778 O O . ILE A 1 90 ? 3.771 -7.382 6.372 1.00 57.81 90 ILE A O 1
ATOM 782 N N . TYR A 1 91 ? 4.771 -9.328 6.871 1.00 56.00 91 TYR A N 1
ATOM 783 C CA . TYR A 1 91 ? 6.090 -8.772 7.199 1.00 56.00 91 TYR A CA 1
ATOM 784 C C . TYR A 1 91 ? 7.086 -8.825 6.040 1.00 56.00 91 TYR A C 1
ATOM 786 O O . TYR A 1 91 ? 8.250 -8.458 6.215 1.00 56.00 91 TYR A O 1
ATOM 794 N N . SER A 1 92 ? 6.654 -9.249 4.851 1.00 70.25 92 SER A N 1
ATOM 795 C CA . SER A 1 92 ? 7.503 -9.146 3.672 1.00 70.25 92 SER A CA 1
ATOM 796 C C . SER A 1 92 ? 7.887 -7.682 3.420 1.00 70.25 92 SER A C 1
ATOM 798 O O . SER A 1 92 ? 7.097 -6.751 3.626 1.00 70.25 92 SER A O 1
ATOM 800 N N . GLY A 1 93 ? 9.114 -7.462 2.936 1.00 73.88 93 GLY A N 1
ATOM 801 C CA . GLY A 1 93 ? 9.579 -6.118 2.575 1.00 73.88 93 GLY A CA 1
ATOM 802 C C . GLY A 1 93 ? 8.665 -5.442 1.545 1.00 73.88 93 GLY A C 1
ATOM 803 O O . GLY A 1 93 ? 8.479 -4.231 1.585 1.00 73.88 93 GLY A O 1
ATOM 804 N N . LEU A 1 94 ? 8.016 -6.236 0.685 1.00 79.62 94 LEU A N 1
ATOM 805 C CA . LEU A 1 94 ? 7.003 -5.769 -0.257 1.00 79.62 94 LEU A CA 1
ATOM 806 C C . LEU A 1 94 ? 5.777 -5.185 0.463 1.00 79.62 94 LEU A C 1
ATOM 808 O O . LEU A 1 94 ? 5.387 -4.059 0.176 1.00 79.62 94 LEU A O 1
ATOM 812 N N . CYS A 1 95 ? 5.181 -5.920 1.404 1.00 84.56 95 CYS A N 1
ATOM 813 C CA . CYS A 1 95 ? 3.985 -5.468 2.122 1.00 84.56 95 CYS A CA 1
ATOM 814 C C . CYS A 1 95 ? 4.259 -4.270 3.031 1.00 84.56 95 CYS A C 1
ATOM 816 O O . CYS A 1 95 ? 3.426 -3.367 3.128 1.00 84.56 95 CYS A O 1
ATOM 818 N N . THR A 1 96 ? 5.457 -4.218 3.618 1.00 85.12 96 THR A N 1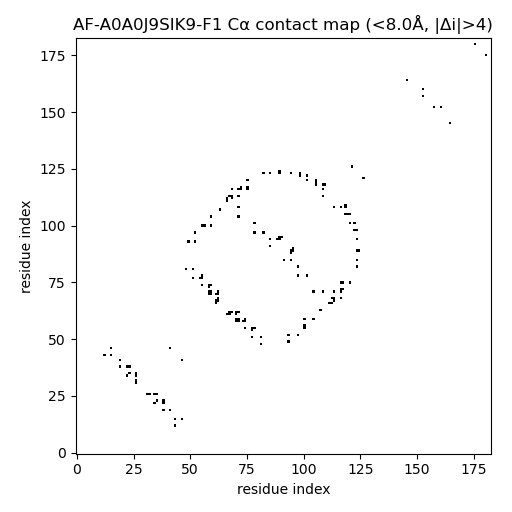
ATOM 819 C CA . THR A 1 96 ? 5.926 -3.044 4.365 1.00 85.12 96 THR A CA 1
ATOM 820 C C . THR A 1 96 ? 5.948 -1.800 3.476 1.00 85.12 96 THR A C 1
ATOM 822 O O . THR A 1 96 ? 5.450 -0.748 3.876 1.00 85.12 96 THR A O 1
ATOM 825 N N . GLU A 1 97 ? 6.470 -1.918 2.254 1.00 87.81 97 GLU A N 1
ATOM 826 C CA . GLU A 1 97 ? 6.541 -0.791 1.324 1.00 87.81 97 GLU A CA 1
ATOM 827 C C . GLU A 1 97 ? 5.156 -0.357 0.822 1.00 87.81 97 GLU A C 1
ATOM 829 O O . GLU A 1 97 ? 4.868 0.838 0.768 1.00 87.81 97 GLU A O 1
ATOM 834 N N . ILE A 1 98 ? 4.262 -1.304 0.519 1.00 89.56 98 ILE A N 1
ATOM 835 C CA . ILE A 1 98 ? 2.883 -0.984 0.108 1.00 89.56 98 ILE A CA 1
ATOM 836 C C . ILE A 1 98 ? 2.148 -0.217 1.222 1.00 89.56 98 ILE A C 1
ATOM 838 O O . ILE A 1 98 ? 1.416 0.736 0.948 1.00 89.56 98 ILE A O 1
ATOM 842 N N . 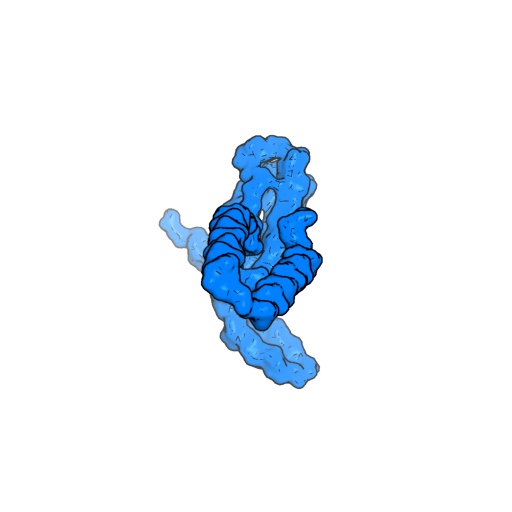GLU A 1 99 ? 2.356 -0.586 2.487 1.00 90.44 99 GLU A N 1
ATOM 843 C CA . GLU A 1 99 ? 1.771 0.133 3.619 1.00 90.44 99 GLU A CA 1
ATOM 844 C C . GLU A 1 99 ? 2.378 1.533 3.816 1.00 90.44 99 GLU A C 1
ATOM 846 O O . GLU A 1 99 ? 1.660 2.463 4.192 1.00 90.44 99 GLU A O 1
ATOM 851 N N . ASN A 1 100 ? 3.674 1.717 3.556 1.00 91.88 100 ASN A N 1
ATOM 852 C CA . ASN A 1 100 ? 4.292 3.046 3.578 1.00 91.88 100 ASN A CA 1
ATOM 853 C C . ASN A 1 100 ? 3.685 3.946 2.493 1.00 91.88 100 ASN A C 1
ATOM 855 O O . ASN A 1 100 ? 3.221 5.046 2.794 1.00 91.88 100 ASN A O 1
ATOM 859 N N . LEU A 1 101 ? 3.562 3.427 1.268 1.00 93.81 101 LEU A N 1
ATOM 860 C CA . LEU A 1 101 ? 2.916 4.124 0.154 1.00 93.81 101 LEU A CA 1
ATOM 861 C C . LEU A 1 101 ? 1.467 4.510 0.469 1.00 93.81 101 LEU A C 1
ATOM 863 O O . LEU A 1 101 ? 1.037 5.612 0.122 1.00 93.81 101 LEU A O 1
ATOM 867 N N . ARG A 1 102 ? 0.715 3.641 1.161 1.00 94.56 102 ARG A N 1
ATOM 868 C CA . ARG A 1 102 ? -0.640 3.956 1.645 1.00 94.56 102 ARG A CA 1
ATOM 869 C C . ARG A 1 102 ? -0.641 5.214 2.515 1.00 94.56 102 ARG A C 1
ATOM 871 O O . ARG A 1 102 ? -1.454 6.111 2.296 1.00 94.56 102 ARG A O 1
ATOM 878 N N . LYS A 1 103 ? 0.259 5.284 3.502 1.00 93.94 103 LYS A N 1
ATOM 879 C CA . LYS A 1 103 ? 0.355 6.419 4.438 1.00 93.94 103 LYS A CA 1
ATOM 880 C C . LYS A 1 103 ? 0.728 7.715 3.723 1.00 93.94 103 LYS A C 1
ATOM 882 O O . LYS A 1 103 ? 0.147 8.764 4.020 1.00 93.94 103 LYS A O 1
ATOM 887 N N . ASP A 1 104 ? 1.652 7.642 2.771 1.00 94.50 104 ASP A N 1
ATOM 888 C CA . ASP A 1 104 ? 2.061 8.802 1.980 1.00 94.50 104 ASP A CA 1
ATOM 889 C C . ASP A 1 104 ? 0.904 9.308 1.116 1.00 94.50 104 ASP A C 1
ATOM 891 O O . ASP A 1 104 ? 0.578 10.499 1.144 1.00 94.50 104 ASP A O 1
ATOM 895 N N . TYR A 1 105 ? 0.211 8.400 0.424 1.00 94.88 105 TYR A N 1
ATOM 896 C CA . TYR A 1 105 ? -0.984 8.728 -0.349 1.00 94.88 105 TYR A CA 1
ATOM 897 C C . TYR A 1 105 ? -2.050 9.414 0.509 1.00 94.88 105 TYR A C 1
ATOM 899 O O . TYR A 1 105 ? -2.536 10.483 0.141 1.00 94.88 105 TYR A O 1
ATOM 907 N N . GLU A 1 106 ? -2.382 8.857 1.676 1.00 94.62 106 GLU A N 1
ATOM 908 C CA . GLU A 1 106 ? -3.379 9.446 2.576 1.00 94.62 106 GLU A CA 1
ATOM 909 C C . GLU A 1 106 ? -2.967 10.830 3.086 1.00 94.62 106 GLU A C 1
ATOM 911 O O . GLU A 1 106 ? -3.816 11.696 3.305 1.00 94.62 106 GLU A O 1
ATOM 916 N N . THR A 1 107 ? -1.668 11.061 3.267 1.00 92.88 107 THR A N 1
ATOM 917 C CA . THR A 1 107 ? -1.133 12.372 3.655 1.00 92.88 107 THR A CA 1
ATOM 918 C C . THR A 1 107 ? -1.320 13.393 2.534 1.00 92.88 107 THR A C 1
ATOM 920 O O . THR A 1 107 ? -1.762 14.517 2.786 1.00 92.88 107 THR A O 1
ATOM 923 N N . ILE A 1 108 ? -1.051 12.992 1.291 1.00 91.25 108 ILE A N 1
ATOM 924 C CA . ILE A 1 108 ? -1.167 13.848 0.106 1.00 91.25 108 ILE A CA 1
ATOM 925 C C . ILE A 1 108 ? -2.635 14.134 -0.225 1.00 91.25 108 ILE A C 1
ATOM 927 O O . ILE A 1 108 ? -3.020 15.285 -0.436 1.00 91.25 108 ILE A O 1
ATOM 931 N N . ILE A 1 109 ? -3.483 13.106 -0.246 1.00 91.75 109 ILE A N 1
ATOM 932 C CA . ILE A 1 109 ? -4.863 13.232 -0.720 1.00 91.75 109 ILE A CA 1
ATOM 933 C C . ILE A 1 109 ? -5.736 14.064 0.228 1.00 91.75 109 ILE A C 1
ATOM 935 O O . ILE A 1 109 ? -6.660 14.742 -0.230 1.00 91.75 109 ILE A O 1
ATOM 939 N N . LYS A 1 110 ? -5.413 14.088 1.531 1.00 88.69 110 LYS A N 1
ATOM 940 C CA . LYS A 1 110 ? -6.100 14.912 2.544 1.00 88.69 110 LYS A CA 1
ATOM 941 C C . LYS A 1 110 ? -6.117 16.396 2.194 1.00 88.69 110 LYS A C 1
ATOM 943 O O . LYS A 1 110 ? -7.100 17.066 2.502 1.00 88.69 110 LYS A O 1
ATOM 948 N N . THR A 1 111 ? -5.054 16.893 1.567 1.00 84.31 111 THR A N 1
ATOM 949 C CA . THR A 1 111 ? -4.899 18.308 1.195 1.00 84.31 111 THR A CA 1
ATOM 950 C C . THR A 1 111 ? -5.148 18.565 -0.294 1.00 84.31 111 THR A C 1
ATOM 952 O O . THR A 1 111 ? -4.977 19.688 -0.763 1.00 84.31 111 THR A O 1
ATOM 955 N N . SER A 1 112 ? -5.561 17.540 -1.045 1.00 83.06 112 SER A N 1
ATOM 956 C CA . SER A 1 112 ? -5.853 17.645 -2.476 1.00 83.06 112 SER A CA 1
ATOM 957 C C . SER A 1 112 ? -7.295 18.090 -2.754 1.00 83.06 112 SER A C 1
ATOM 959 O O . SER A 1 112 ? -8.201 17.858 -1.952 1.00 83.06 112 SER A O 1
ATOM 961 N N . GLU A 1 113 ? -7.521 18.656 -3.940 1.00 85.56 113 GLU A N 1
ATOM 962 C CA . GLU A 1 113 ? -8.853 19.021 -4.454 1.00 85.56 113 GLU A CA 1
ATOM 963 C C . GLU A 1 113 ? -9.627 17.817 -5.026 1.00 85.56 113 GLU A C 1
ATOM 965 O O . GLU A 1 113 ? -10.722 17.965 -5.563 1.00 85.56 113 GLU A O 1
ATOM 970 N N . CYS A 1 114 ? -9.080 16.604 -4.908 1.00 86.25 114 CYS A N 1
ATOM 971 C CA . CYS A 1 114 ? -9.683 15.391 -5.443 1.00 86.25 114 CYS A CA 1
ATOM 972 C C . CYS A 1 114 ? -10.809 14.895 -4.537 1.00 86.25 114 CYS A C 1
ATOM 974 O O . CYS A 1 114 ? -10.595 14.056 -3.662 1.00 86.25 114 CYS A O 1
ATOM 976 N N . SER A 1 115 ? -12.013 15.431 -4.748 1.00 79.69 115 SER A N 1
ATOM 977 C CA 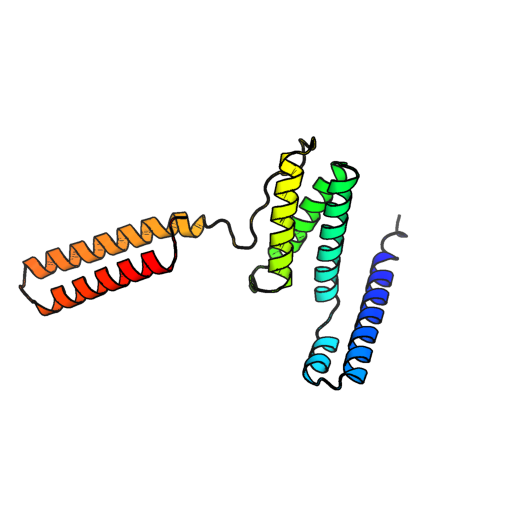. SER A 1 115 ? -13.222 15.084 -3.990 1.00 79.69 115 SER A CA 1
ATOM 978 C C . SER A 1 115 ? -13.621 13.619 -4.132 1.00 79.69 115 SER A C 1
ATOM 980 O O . SER A 1 115 ? -14.067 13.016 -3.159 1.00 79.69 115 SER A O 1
ATOM 982 N N . ASP A 1 116 ? -13.429 13.058 -5.325 1.00 83.12 116 ASP A N 1
ATOM 983 C CA . ASP A 1 116 ? -13.953 11.738 -5.692 1.00 83.12 116 ASP A CA 1
ATOM 984 C C . ASP A 1 116 ? -12.969 10.607 -5.362 1.00 83.12 116 ASP A C 1
ATOM 986 O O . ASP A 1 116 ? -13.328 9.431 -5.377 1.00 83.12 116 ASP A O 1
ATOM 990 N N . ALA A 1 117 ? -11.718 10.953 -5.045 1.00 86.06 117 ALA A N 1
ATOM 991 C CA . ALA A 1 117 ? -10.699 9.983 -4.682 1.00 86.06 117 ALA A CA 1
ATOM 992 C C . ALA A 1 117 ? -10.889 9.508 -3.236 1.00 86.06 117 ALA A C 1
ATOM 994 O O . ALA A 1 117 ? -11.091 10.301 -2.311 1.00 86.06 117 ALA A O 1
ATOM 995 N N . GLN A 1 118 ? -10.759 8.200 -3.020 1.00 90.62 118 GLN A N 1
ATOM 996 C CA . GLN A 1 118 ? -10.830 7.617 -1.686 1.00 90.62 118 GLN A CA 1
ATOM 997 C C . GLN A 1 118 ? -9.694 8.164 -0.809 1.00 90.62 118 GLN A C 1
ATOM 999 O O . GLN A 1 118 ? -8.520 7.983 -1.121 1.00 90.62 118 GLN A O 1
ATOM 1004 N N . LYS A 1 119 ? -10.035 8.837 0.297 1.00 89.69 119 LYS A N 1
ATOM 1005 C CA . LYS A 1 119 ? -9.055 9.514 1.171 1.00 89.69 119 LYS A CA 1
ATOM 1006 C C . LYS A 1 119 ? -8.416 8.619 2.229 1.00 89.69 119 LYS A C 1
ATOM 1008 O O . LYS A 1 119 ? -7.455 9.024 2.877 1.00 89.69 119 LYS A O 1
ATOM 1013 N N . THR A 1 120 ? -8.987 7.442 2.449 1.00 90.94 120 THR A N 1
ATOM 1014 C CA . THR A 1 120 ? -8.519 6.478 3.443 1.00 90.94 120 THR A CA 1
ATOM 1015 C C . THR A 1 120 ? -8.654 5.082 2.873 1.00 90.94 120 THR A C 1
ATOM 1017 O O . THR A 1 120 ? -9.730 4.696 2.408 1.00 90.94 120 THR A O 1
ATOM 1020 N N . LEU A 1 121 ? -7.554 4.348 2.911 1.00 91.81 121 LEU A N 1
ATOM 1021 C CA . LEU A 1 121 ? -7.412 2.998 2.401 1.00 91.81 121 LEU A CA 1
ATOM 1022 C C . LEU A 1 121 ? -7.256 2.025 3.577 1.00 91.81 121 LEU A C 1
ATOM 1024 O O . LEU A 1 121 ? -6.724 2.404 4.625 1.00 91.81 121 LEU A O 1
ATOM 1028 N N . PRO A 1 122 ? -7.734 0.777 3.443 1.00 88.38 122 PRO A N 1
ATOM 1029 C CA . PRO A 1 122 ? -7.562 -0.224 4.491 1.00 88.38 122 PRO A CA 1
ATOM 1030 C C . PRO A 1 122 ? -6.070 -0.468 4.740 1.00 88.38 122 PRO A C 1
ATOM 1032 O O . PRO A 1 122 ? -5.305 -0.528 3.791 1.00 88.38 122 PRO A O 1
ATOM 1035 N N . SER A 1 123 ? -5.641 -0.608 5.997 1.00 86.50 123 SER A N 1
ATOM 1036 C CA . SER A 1 123 ? -4.250 -0.975 6.304 1.00 86.50 123 SER A CA 1
ATOM 1037 C C . SER A 1 123 ? -4.017 -2.465 6.068 1.00 86.50 123 SER A C 1
ATOM 1039 O O . SER A 1 123 ? -4.870 -3.289 6.417 1.00 86.50 123 SER A O 1
ATOM 1041 N N . ILE A 1 124 ? -2.850 -2.822 5.519 1.00 80.06 124 ILE A N 1
ATOM 1042 C CA . ILE A 1 124 ? -2.461 -4.230 5.294 1.00 80.06 124 ILE A CA 1
ATOM 1043 C C . ILE A 1 124 ? -2.301 -4.979 6.619 1.00 80.06 124 ILE A C 1
ATOM 1045 O O . ILE A 1 124 ? -2.577 -6.174 6.702 1.00 80.06 124 ILE A O 1
ATOM 1049 N N . TYR A 1 125 ? -1.940 -4.266 7.686 1.00 73.62 125 TYR A N 1
ATOM 1050 C CA . TYR A 1 125 ? -1.889 -4.815 9.042 1.00 73.62 125 TYR A CA 1
ATOM 1051 C C . TYR A 1 125 ? -3.284 -5.096 9.628 1.00 73.62 125 TYR A C 1
ATOM 1053 O O . TYR A 1 125 ? -3.404 -5.574 10.754 1.00 73.62 125 TYR A O 1
ATOM 1061 N N . GLY A 1 126 ? -4.337 -4.838 8.847 1.00 63.91 126 GLY A N 1
ATOM 1062 C CA . GLY A 1 126 ? -5.718 -4.846 9.280 1.00 63.91 126 GLY A CA 1
ATOM 1063 C C . GLY A 1 126 ? -6.037 -3.592 10.084 1.00 63.91 126 GLY A C 1
ATOM 1064 O O . GLY A 1 126 ? -5.230 -3.081 10.860 1.00 63.91 126 GLY A O 1
ATOM 1065 N N . ASN A 1 127 ? -7.273 -3.114 9.966 1.00 55.41 127 ASN A N 1
ATOM 1066 C CA . ASN A 1 127 ? -7.837 -2.405 11.102 1.00 55.41 127 ASN A CA 1
ATOM 1067 C C . ASN A 1 127 ? -7.991 -3.447 12.207 1.00 55.41 127 ASN A C 1
ATOM 1069 O O . ASN A 1 127 ? -8.633 -4.478 11.994 1.00 55.41 127 ASN A O 1
ATOM 1073 N N . ASN A 1 128 ? -7.459 -3.164 13.392 1.00 54.09 128 ASN A N 1
ATOM 1074 C CA . ASN A 1 128 ? -7.631 -3.954 14.612 1.00 54.09 128 ASN A CA 1
ATOM 1075 C C . ASN A 1 128 ? -9.113 -4.101 15.050 1.00 54.09 128 ASN A C 1
ATOM 1077 O O . ASN A 1 128 ? -9.387 -4.333 16.216 1.00 54.09 128 ASN A O 1
ATOM 1081 N N . ASN A 1 129 ? -10.104 -4.003 14.161 1.00 52.78 129 ASN A N 1
ATOM 1082 C CA . ASN A 1 129 ? -11.525 -4.159 14.458 1.00 52.78 129 ASN A CA 1
ATOM 1083 C C . ASN A 1 129 ? -11.836 -5.533 15.063 1.00 52.78 129 ASN A C 1
ATOM 1085 O O . ASN A 1 129 ? -12.604 -5.610 16.016 1.00 52.78 129 ASN A O 1
ATOM 1089 N N . LEU A 1 130 ? -11.207 -6.612 14.581 1.00 54.38 130 LEU A N 1
ATOM 1090 C CA . LEU A 1 130 ? -11.348 -7.931 15.211 1.00 54.38 130 LEU A CA 1
ATOM 1091 C C . LEU A 1 130 ? -10.781 -7.939 16.629 1.00 54.38 130 LEU A C 1
ATOM 1093 O O . LEU A 1 130 ? -11.400 -8.486 17.530 1.00 54.38 130 LEU A O 1
ATOM 1097 N N . VAL A 1 131 ? -9.645 -7.282 16.846 1.00 58.94 131 VAL A N 1
ATOM 1098 C CA . VAL A 1 131 ? -9.048 -7.134 18.175 1.00 58.94 131 VAL A CA 1
ATOM 1099 C C . VAL A 1 131 ? -9.964 -6.311 19.086 1.00 58.94 131 VAL A C 1
ATOM 1101 O O . VAL A 1 131 ? -10.228 -6.731 20.205 1.00 58.94 131 VAL A O 1
ATOM 1104 N N . ILE A 1 132 ? -10.541 -5.213 18.594 1.00 60.50 132 ILE A N 1
ATOM 1105 C CA . ILE A 1 132 ? -11.505 -4.366 19.315 1.00 60.50 132 ILE A CA 1
ATOM 1106 C C . ILE A 1 132 ? -12.778 -5.146 19.684 1.00 60.50 132 ILE A C 1
ATOM 1108 O O . ILE A 1 132 ? -13.336 -4.919 20.752 1.00 60.50 132 ILE A O 1
ATOM 1112 N N . ILE A 1 133 ? -13.228 -6.084 18.843 1.00 66.75 133 ILE A N 1
ATOM 1113 C CA . ILE A 1 133 ? -14.412 -6.924 19.103 1.00 66.75 133 ILE A CA 1
ATOM 1114 C C . ILE A 1 133 ? -14.082 -8.095 20.045 1.00 66.75 133 ILE A C 1
ATOM 1116 O O . ILE A 1 133 ? -14.862 -8.418 20.941 1.00 66.75 133 ILE A O 1
ATOM 1120 N N . ILE A 1 134 ? -12.926 -8.739 19.871 1.00 73.00 134 ILE A N 1
ATOM 1121 C CA . ILE A 1 134 ? -12.520 -9.931 20.633 1.00 73.00 134 ILE A CA 1
ATOM 1122 C C . ILE A 1 134 ? -12.031 -9.553 22.035 1.00 73.00 134 ILE A C 1
ATOM 1124 O O . ILE A 1 134 ? -12.290 -10.282 22.993 1.00 73.00 134 ILE A O 1
ATOM 1128 N N . MET A 1 135 ? -11.362 -8.411 22.191 1.00 75.88 135 MET A N 1
ATOM 1129 C CA . MET A 1 135 ? -10.812 -7.970 23.473 1.00 75.88 135 MET A CA 1
ATOM 1130 C C . MET A 1 135 ? -11.871 -7.882 24.593 1.00 75.88 135 MET A C 1
ATOM 1132 O O . MET A 1 135 ? -11.649 -8.498 25.640 1.00 75.88 135 MET A O 1
ATOM 1136 N N . PRO A 1 136 ? -13.040 -7.228 24.418 1.00 81.75 136 PRO A N 1
ATOM 1137 C CA . PRO A 1 136 ? -14.068 -7.202 25.456 1.00 81.75 136 PRO A CA 1
ATOM 1138 C C . PRO A 1 136 ? -14.630 -8.597 25.763 1.00 81.75 136 PRO A C 1
ATOM 1140 O O . PRO A 1 136 ? -14.865 -8.903 26.930 1.00 81.75 136 PRO A O 1
ATOM 1143 N N . LEU A 1 137 ? -14.770 -9.480 24.766 1.00 79.88 137 LEU A N 1
ATOM 1144 C CA . LEU A 1 137 ? -15.215 -10.866 24.978 1.00 79.88 137 LEU A CA 1
ATOM 1145 C C . LEU A 1 137 ? -14.228 -11.659 25.849 1.00 79.88 137 LEU A C 1
ATOM 1147 O O . LEU A 1 137 ? -14.636 -12.350 26.786 1.00 79.88 137 LEU A O 1
ATOM 1151 N N . VAL A 1 138 ? -12.927 -11.517 25.589 1.00 84.25 138 VAL A N 1
ATOM 1152 C CA . VAL A 1 138 ? -11.869 -12.161 26.381 1.00 84.25 138 VAL A CA 1
ATOM 1153 C C . VAL A 1 138 ? -11.843 -11.609 27.809 1.00 84.25 138 VAL A C 1
ATOM 1155 O O . VAL A 1 138 ? -11.762 -12.391 28.759 1.00 84.25 138 VAL A O 1
ATOM 1158 N N . ILE A 1 139 ? -11.986 -10.290 27.987 1.00 84.12 139 ILE A N 1
ATOM 1159 C CA . ILE A 1 139 ? -12.049 -9.660 29.316 1.00 84.12 139 ILE A CA 1
ATOM 1160 C C . ILE A 1 139 ? -13.252 -10.182 30.112 1.00 84.12 139 ILE A C 1
ATOM 1162 O O . ILE A 1 139 ? -13.084 -10.615 31.253 1.00 84.12 139 ILE A O 1
ATOM 1166 N N . ILE A 1 140 ? -14.451 -10.191 29.520 1.00 83.81 140 ILE A N 1
ATOM 1167 C CA . ILE A 1 140 ? -15.676 -10.668 30.185 1.00 83.81 140 ILE A CA 1
ATOM 1168 C C . ILE A 1 140 ? -15.536 -12.144 30.575 1.00 83.81 140 ILE A C 1
ATOM 1170 O O . ILE A 1 140 ? -15.903 -12.530 31.689 1.00 83.81 140 ILE A O 1
ATOM 1174 N N . SER A 1 141 ? -14.961 -12.969 29.696 1.00 82.69 141 SER A N 1
ATOM 1175 C CA . SER A 1 141 ? -14.722 -14.385 29.978 1.00 82.69 141 SER A CA 1
ATOM 1176 C C . SER A 1 141 ? -13.733 -14.581 31.133 1.00 82.69 141 SER A C 1
ATOM 1178 O O . SER A 1 141 ? -13.967 -15.418 32.007 1.00 82.69 141 SER A O 1
ATOM 1180 N N . LEU A 1 142 ? -12.651 -13.797 31.183 1.00 83.56 142 LEU A N 1
ATOM 1181 C CA . LEU A 1 142 ? -11.664 -13.851 32.266 1.00 83.56 142 LEU A CA 1
ATOM 1182 C C . LEU A 1 142 ? -12.258 -13.406 33.604 1.00 83.56 142 LEU A C 1
ATOM 1184 O O . LEU A 1 142 ? -12.088 -14.100 34.606 1.00 83.56 142 LEU A O 1
ATOM 1188 N N . VAL A 1 143 ? -12.997 -12.293 33.625 1.00 84.31 143 VAL A N 1
ATOM 1189 C CA . VAL A 1 143 ? -13.685 -11.805 34.832 1.00 84.31 143 VAL A CA 1
ATOM 1190 C C . VAL A 1 143 ? -14.678 -12.850 35.341 1.00 84.31 143 VAL A C 1
ATOM 1192 O O . VAL A 1 143 ? -14.674 -13.175 36.528 1.00 84.31 143 VAL A O 1
ATOM 1195 N N . SER A 1 144 ? -15.467 -13.446 34.446 1.00 80.62 144 SER A N 1
ATOM 1196 C CA . SER A 1 144 ? -16.410 -14.516 34.795 1.00 80.62 144 SER A CA 1
ATOM 1197 C C . SER A 1 144 ? -15.699 -15.730 35.399 1.00 80.62 144 SER A C 1
ATOM 1199 O O . SER A 1 144 ? -16.134 -16.274 36.416 1.00 80.62 144 SER A O 1
ATOM 1201 N N . PHE A 1 145 ? -14.561 -16.128 34.824 1.00 82.19 145 PHE A N 1
ATOM 1202 C CA . PHE A 1 145 ? -13.767 -17.247 35.326 1.00 82.19 145 PHE A CA 1
ATOM 1203 C C . PHE A 1 145 ? -13.171 -16.964 36.715 1.00 82.19 145 PHE A C 1
ATOM 1205 O O . PHE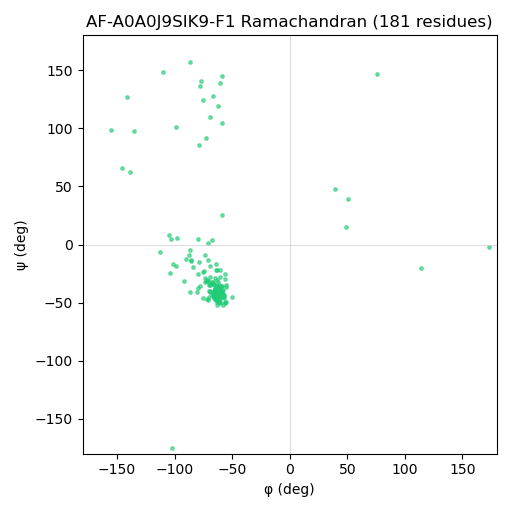 A 1 145 ? -13.203 -17.828 37.596 1.00 82.19 145 PHE A O 1
ATOM 1212 N N . LEU A 1 146 ? -12.681 -15.742 36.947 1.00 81.38 146 LEU A N 1
ATOM 1213 C CA . LEU A 1 146 ? -12.178 -15.306 38.252 1.00 81.38 146 LEU A CA 1
ATOM 1214 C C . LEU A 1 146 ? -13.288 -15.307 39.313 1.00 81.38 146 LEU A C 1
ATOM 1216 O O . LEU A 1 146 ? -13.078 -15.820 40.414 1.00 81.38 146 LEU A O 1
ATOM 1220 N N . LEU A 1 147 ? -14.482 -14.810 38.976 1.00 76.56 147 LEU A N 1
ATOM 1221 C CA . LEU A 1 147 ? -15.643 -14.816 39.872 1.00 76.56 147 LEU A CA 1
ATOM 1222 C C . LEU A 1 147 ? -16.059 -16.240 40.263 1.00 76.56 147 LEU A C 1
ATOM 1224 O O . LEU A 1 147 ? -16.280 -16.511 41.445 1.00 76.56 147 LEU A O 1
ATOM 1228 N N . LEU A 1 148 ? -16.093 -17.174 39.307 1.00 77.62 148 LEU A N 1
ATOM 1229 C CA . LEU A 1 148 ? -16.377 -18.589 39.579 1.00 77.62 148 LEU A CA 1
ATOM 1230 C C . LEU A 1 148 ? -15.331 -19.223 40.505 1.00 77.62 148 LEU A C 1
ATOM 1232 O O . LEU A 1 148 ? -15.676 -20.001 41.401 1.00 77.62 148 LEU A O 1
ATOM 1236 N N . MET A 1 149 ? -14.055 -18.879 40.319 1.00 73.81 149 MET A N 1
ATOM 1237 C CA . MET A 1 149 ? -12.967 -19.363 41.169 1.00 73.81 149 MET A CA 1
ATOM 1238 C C . MET A 1 149 ? -13.095 -18.840 42.604 1.00 73.81 149 MET A C 1
ATOM 1240 O O . MET A 1 149 ? -12.999 -19.636 43.540 1.00 73.81 149 MET A O 1
ATOM 1244 N N . VAL A 1 150 ? -13.376 -17.546 42.796 1.00 68.38 150 VAL A N 1
ATOM 1245 C CA . VAL A 1 150 ? -13.587 -16.957 44.133 1.00 68.38 150 VAL A CA 1
ATOM 1246 C C . VAL A 1 150 ? -14.832 -17.544 44.805 1.00 68.38 150 VAL A C 1
ATOM 1248 O O . VAL A 1 150 ? -14.755 -17.979 45.956 1.00 68.38 150 VAL A O 1
ATOM 1251 N N . TYR A 1 151 ? -15.951 -17.650 44.082 1.00 69.06 151 TYR A N 1
ATOM 1252 C CA . TYR A 1 151 ? -17.195 -18.230 44.598 1.00 69.06 151 TYR A CA 1
ATOM 1253 C C . TYR A 1 151 ? -17.005 -19.675 45.086 1.00 69.06 151 TYR A C 1
ATOM 1255 O O . TYR A 1 151 ? -17.462 -20.044 46.170 1.00 69.06 151 TYR A O 1
ATOM 1263 N N . LYS A 1 152 ? -16.265 -20.496 44.327 1.00 58.44 152 LYS A N 1
ATOM 1264 C CA . LYS A 1 152 ? -15.993 -21.896 44.692 1.00 58.44 152 LYS A CA 1
ATOM 1265 C C . LYS A 1 152 ? -15.001 -22.029 45.856 1.00 58.44 152 LYS A C 1
ATOM 1267 O O . LYS A 1 152 ? -15.119 -22.970 46.642 1.00 58.44 152 LYS A O 1
ATOM 1272 N N . VAL A 1 153 ? -14.046 -21.105 45.998 1.00 56.84 153 VAL A N 1
ATOM 1273 C CA . VAL A 1 153 ? -13.087 -21.073 47.123 1.00 56.84 153 VAL A CA 1
ATOM 1274 C C . VAL A 1 153 ? -13.759 -20.640 48.429 1.00 56.84 153 VAL A C 1
ATOM 1276 O O . VAL A 1 153 ? -13.404 -21.161 49.482 1.00 56.84 153 VAL A O 1
ATOM 1279 N N . ASN A 1 154 ? -14.797 -19.802 48.380 1.00 53.69 154 ASN A N 1
ATOM 1280 C CA . ASN A 1 154 ? -15.543 -19.413 49.583 1.00 53.69 154 ASN A CA 1
ATOM 1281 C C . ASN A 1 154 ? -16.276 -20.602 50.251 1.00 53.69 154 ASN A C 1
ATOM 1283 O O . ASN A 1 154 ? -16.547 -20.577 51.446 1.00 53.69 154 ASN A O 1
ATOM 1287 N N . LYS A 1 155 ? -16.540 -21.686 49.501 1.00 53.62 155 LYS A N 1
ATOM 1288 C CA . LYS A 1 155 ? -17.081 -22.955 50.028 1.00 53.62 155 LYS A CA 1
ATOM 1289 C C . LYS A 1 155 ? -16.024 -23.929 50.569 1.00 53.62 155 LYS A C 1
ATOM 1291 O O . LYS A 1 155 ? -16.383 -24.896 51.227 1.00 53.62 155 LYS A O 1
ATOM 1296 N N . THR A 1 156 ? -14.737 -23.714 50.286 1.00 54.00 156 THR A N 1
ATOM 1297 C CA . THR A 1 156 ? -13.637 -24.578 50.759 1.00 54.00 156 THR A CA 1
ATOM 1298 C C . THR A 1 156 ? -12.346 -23.761 50.802 1.00 54.00 156 THR A C 1
ATOM 1300 O O . THR A 1 156 ? -11.696 -23.565 49.772 1.00 54.00 156 THR A O 1
ATOM 1303 N N . PHE A 1 157 ? -11.976 -23.271 51.989 1.00 50.25 157 PHE A N 1
ATOM 1304 C CA . PHE A 1 157 ? -10.755 -22.489 52.213 1.00 50.25 157 PHE A CA 1
ATOM 1305 C C . PHE A 1 157 ? -9.515 -23.300 51.797 1.00 50.25 157 PHE A C 1
ATOM 1307 O O . PHE A 1 157 ? -9.099 -24.223 52.491 1.00 50.25 157 PHE A O 1
ATOM 1314 N N . ASN A 1 158 ? -8.921 -22.976 50.643 1.00 57.19 158 ASN A N 1
ATOM 1315 C CA . ASN A 1 158 ? -7.693 -23.616 50.166 1.00 57.19 158 ASN A CA 1
ATOM 1316 C C . ASN A 1 158 ? -6.712 -22.558 49.635 1.00 57.19 158 ASN A C 1
ATOM 1318 O O . ASN A 1 158 ? -6.802 -22.093 48.495 1.00 57.19 158 ASN A O 1
ATOM 1322 N N . THR A 1 159 ? -5.766 -22.175 50.492 1.00 56.47 159 THR A N 1
ATOM 1323 C CA . THR A 1 159 ? -4.772 -21.098 50.318 1.00 56.47 159 THR A CA 1
ATOM 1324 C C . THR A 1 159 ? -3.899 -21.241 49.065 1.00 56.47 159 THR A C 1
ATOM 1326 O O . THR A 1 159 ? -3.467 -20.234 48.502 1.00 56.47 159 THR A O 1
ATOM 1329 N N . LYS A 1 160 ? -3.700 -22.460 48.542 1.00 58.81 160 LYS A N 1
ATOM 1330 C CA . LYS A 1 160 ? -2.914 -22.697 47.314 1.00 58.81 160 LYS A CA 1
ATOM 1331 C C . LYS A 1 160 ? -3.567 -22.121 46.049 1.00 58.81 160 LYS A C 1
ATOM 1333 O O . LYS A 1 160 ? -2.855 -21.666 45.155 1.00 58.81 160 LYS A O 1
ATOM 1338 N N . LYS A 1 161 ? -4.906 -22.087 45.969 1.00 59.72 161 LYS A N 1
ATOM 1339 C CA . LYS A 1 161 ? -5.624 -21.528 44.802 1.00 59.72 161 LYS A CA 1
ATOM 1340 C C . LYS A 1 161 ? -5.514 -20.005 44.721 1.00 59.72 161 LYS A C 1
ATOM 1342 O O . LYS A 1 161 ? -5.466 -19.458 43.623 1.00 59.72 161 LYS A O 1
ATOM 1347 N N . TYR A 1 162 ? -5.415 -19.331 45.865 1.00 61.47 162 TYR A N 1
ATOM 1348 C CA . TYR A 1 162 ? -5.310 -17.872 45.930 1.00 61.47 162 TYR A CA 1
ATOM 1349 C C . TYR A 1 162 ? -3.964 -17.367 45.388 1.00 61.47 162 TYR A C 1
ATOM 1351 O O . TYR A 1 162 ? -3.914 -16.405 44.627 1.00 61.47 162 TYR A O 1
ATOM 1359 N N . ILE A 1 163 ? -2.875 -18.082 45.696 1.00 65.38 163 ILE A N 1
ATOM 1360 C CA . ILE A 1 163 ? -1.525 -17.774 45.196 1.00 65.38 163 ILE A CA 1
ATOM 1361 C C . ILE A 1 163 ? -1.454 -17.934 43.670 1.00 65.38 163 ILE A C 1
ATOM 1363 O O . ILE A 1 163 ? -0.843 -17.107 42.992 1.00 65.38 163 ILE A O 1
ATOM 1367 N N . LEU A 1 164 ? -2.102 -18.966 43.116 1.00 64.69 164 LEU A N 1
ATOM 1368 C CA . LEU A 1 164 ? -2.182 -19.164 41.667 1.00 64.69 164 LEU A CA 1
ATOM 1369 C C . LEU A 1 164 ? -2.965 -18.025 40.992 1.00 64.69 164 LEU A C 1
ATOM 1371 O O . LEU A 1 164 ? -2.523 -17.497 39.976 1.00 64.69 164 LEU A O 1
ATOM 1375 N N . CYS A 1 165 ? -4.076 -17.598 41.600 1.00 61.91 165 CYS A N 1
ATOM 1376 C CA . CYS A 1 165 ? -4.891 -16.482 41.118 1.00 61.91 165 CYS A CA 1
ATOM 1377 C C . CYS A 1 165 ? -4.099 -15.161 41.103 1.00 61.91 165 CYS A C 1
ATOM 1379 O O . CYS A 1 165 ? -4.052 -14.473 40.087 1.00 61.91 165 CYS A O 1
ATOM 1381 N N . TYR A 1 166 ? -3.383 -14.853 42.190 1.00 66.06 166 TYR A N 1
ATOM 1382 C CA . TYR A 1 166 ? -2.523 -13.669 42.277 1.00 66.06 166 TYR A CA 1
ATOM 1383 C C . TYR A 1 166 ? -1.404 -13.673 41.220 1.00 66.06 166 TYR A C 1
ATOM 1385 O O . TYR A 1 166 ? -1.129 -12.644 40.604 1.00 66.06 166 TYR A O 1
ATOM 1393 N N . ARG A 1 167 ? -0.787 -14.834 40.951 1.00 70.31 167 ARG A N 1
ATOM 1394 C CA . ARG A 1 167 ? 0.233 -14.971 39.896 1.00 70.31 167 ARG A CA 1
ATOM 1395 C C . ARG A 1 167 ? -0.341 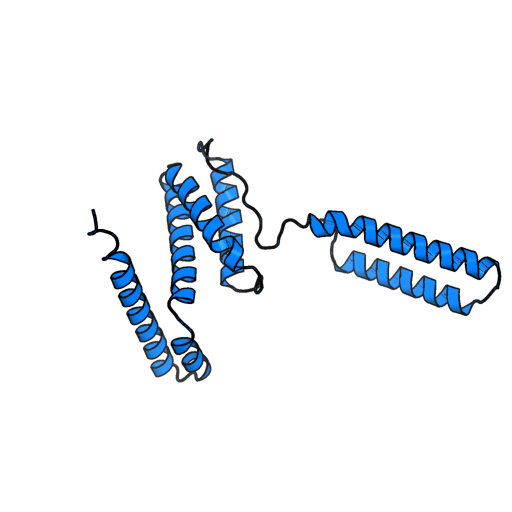-14.751 38.495 1.00 70.31 167 ARG A C 1
ATOM 1397 O O . ARG A 1 167 ? 0.306 -14.086 37.692 1.00 70.31 167 ARG A O 1
ATOM 1404 N N . LEU A 1 168 ? -1.545 -15.257 38.222 1.00 65.56 168 LEU A N 1
ATOM 1405 C CA . LEU A 1 168 ? -2.227 -15.062 36.938 1.00 65.56 168 LEU A CA 1
ATOM 1406 C C . LEU A 1 168 ? -2.610 -13.594 36.713 1.00 65.56 168 LEU A C 1
ATOM 1408 O O . LEU A 1 168 ? -2.367 -13.067 35.631 1.00 65.56 168 LEU A O 1
ATOM 1412 N N . ILE A 1 169 ? -3.116 -12.910 37.745 1.00 67.38 169 ILE A N 1
ATOM 1413 C CA . ILE A 1 169 ? -3.422 -11.470 37.689 1.00 67.38 169 ILE A CA 1
ATOM 1414 C C . ILE A 1 169 ? -2.155 -10.662 37.391 1.00 67.38 169 ILE A C 1
ATOM 1416 O O . ILE A 1 169 ? -2.161 -9.797 36.516 1.00 67.38 169 ILE A O 1
ATOM 1420 N N . LYS A 1 170 ? -1.051 -10.975 38.077 1.00 68.00 170 LYS A N 1
ATOM 1421 C CA . LYS A 1 170 ? 0.219 -10.262 37.906 1.00 68.00 170 LYS A CA 1
ATOM 1422 C C . LYS A 1 170 ? 0.823 -10.485 36.514 1.00 68.00 170 LYS A C 1
ATOM 1424 O O . LYS A 1 170 ? 1.292 -9.536 35.899 1.00 68.00 170 LYS A O 1
ATOM 1429 N N . TYR A 1 171 ? 0.755 -11.714 35.995 1.00 68.00 171 TYR A N 1
ATOM 1430 C CA . TYR A 1 171 ? 1.193 -12.036 34.634 1.00 68.00 171 TYR A CA 1
ATOM 1431 C C . TYR A 1 171 ? 0.364 -11.291 33.579 1.00 68.00 171 TYR A C 1
ATOM 1433 O O . TYR A 1 171 ? 0.915 -10.750 32.624 1.00 68.00 171 TYR A O 1
ATOM 1441 N N . PHE A 1 172 ? -0.951 -11.196 33.783 1.00 62.81 172 PHE A N 1
ATOM 1442 C CA . PHE A 1 172 ? -1.843 -10.500 32.860 1.00 62.81 172 PHE A CA 1
ATOM 1443 C C . PHE A 1 172 ? -1.636 -8.978 32.876 1.00 62.81 172 PHE A C 1
ATOM 1445 O O . PHE A 1 172 ? -1.588 -8.358 31.816 1.00 62.81 172 PHE A O 1
ATOM 1452 N N . GLN A 1 173 ? -1.421 -8.375 34.053 1.00 64.50 173 GLN A N 1
ATOM 1453 C CA . GLN A 1 173 ? -1.021 -6.965 34.154 1.00 64.50 173 GLN A CA 1
ATOM 1454 C C . GLN A 1 173 ? 0.291 -6.694 33.405 1.00 64.50 173 GLN A C 1
ATOM 1456 O O . GLN A 1 173 ? 0.376 -5.717 32.664 1.00 64.50 173 GLN A O 1
ATOM 1461 N N . SER A 1 174 ? 1.290 -7.572 33.535 1.00 62.75 174 SER A N 1
ATOM 1462 C CA . SER A 1 174 ? 2.545 -7.455 32.781 1.00 62.75 174 SER A CA 1
ATOM 1463 C C . SER A 1 174 ? 2.349 -7.624 31.270 1.00 62.75 174 SER A C 1
ATOM 1465 O O . SER A 1 174 ? 2.960 -6.890 30.498 1.00 62.75 174 SER A O 1
ATOM 1467 N N . PHE A 1 175 ? 1.471 -8.531 30.838 1.00 63.41 175 PHE A N 1
ATOM 1468 C CA . PHE A 1 175 ? 1.157 -8.736 29.423 1.00 63.41 175 PHE A CA 1
ATOM 1469 C C . PHE A 1 175 ? 0.478 -7.510 28.791 1.00 63.41 175 PHE A C 1
ATOM 1471 O O . PHE A 1 175 ? 0.873 -7.095 27.700 1.00 63.41 175 PHE A O 1
ATOM 1478 N N . ILE A 1 176 ? -0.484 -6.889 29.489 1.00 57.94 176 ILE A N 1
ATOM 1479 C CA . ILE A 1 176 ? -1.140 -5.647 29.040 1.00 57.94 176 ILE A CA 1
ATOM 1480 C C . ILE A 1 176 ? -0.122 -4.508 28.911 1.00 57.94 176 ILE A C 1
ATOM 1482 O O . ILE A 1 176 ? -0.118 -3.807 27.901 1.00 57.94 176 ILE A O 1
ATOM 1486 N N . LEU A 1 177 ? 0.766 -4.350 29.898 1.00 57.47 177 LEU A N 1
ATOM 1487 C CA . LEU A 1 177 ? 1.794 -3.304 29.892 1.00 57.47 177 LEU A CA 1
ATOM 1488 C C . LEU A 1 177 ? 2.856 -3.515 28.800 1.00 57.47 177 LEU A C 1
ATOM 1490 O O . LEU A 1 177 ? 3.368 -2.541 28.264 1.00 57.47 177 LEU A O 1
ATOM 1494 N N . SER A 1 178 ? 3.178 -4.764 28.446 1.00 52.16 178 SER A N 1
ATOM 1495 C CA . SER A 1 178 ? 4.194 -5.061 27.420 1.00 52.16 178 SER A CA 1
ATOM 1496 C C . SER A 1 178 ? 3.725 -4.829 25.983 1.00 52.16 178 SER A C 1
ATOM 1498 O O . SER A 1 178 ? 4.550 -4.611 25.103 1.00 52.16 178 SER A O 1
ATOM 1500 N N . ASN A 1 179 ? 2.412 -4.871 25.741 1.00 51.06 179 ASN A N 1
ATOM 1501 C CA . ASN A 1 179 ? 1.850 -4.844 24.391 1.00 51.06 179 ASN A CA 1
ATOM 1502 C C . ASN A 1 179 ? 1.229 -3.491 24.001 1.00 51.06 179 ASN A C 1
ATOM 1504 O O . ASN A 1 179 ? 0.586 -3.432 22.960 1.00 51.06 179 ASN A O 1
ATOM 1508 N N . ASN A 1 180 ? 1.391 -2.427 24.808 1.00 47.72 180 ASN A N 1
ATOM 1509 C CA . ASN A 1 180 ? 0.909 -1.061 24.519 1.00 47.72 180 ASN A CA 1
ATOM 1510 C C . ASN A 1 180 ? -0.482 -1.019 23.850 1.00 47.72 180 ASN A C 1
ATOM 1512 O O . ASN A 1 180 ? -0.703 -0.319 22.870 1.00 47.72 180 ASN A O 1
ATOM 1516 N N . PHE A 1 181 ? -1.449 -1.759 24.400 1.00 47.56 181 PHE A N 1
ATOM 1517 C CA . PHE A 1 181 ? -2.814 -1.853 23.858 1.00 47.56 181 PHE A CA 1
ATOM 1518 C C . PHE A 1 181 ? -3.635 -0.547 23.954 1.00 47.56 181 PHE A C 1
ATOM 1520 O O . PHE A 1 181 ? -4.813 -0.534 23.608 1.00 47.56 181 PHE A O 1
ATOM 1527 N N . PHE A 1 182 ? -3.026 0.539 24.432 1.00 43.88 182 PHE A N 1
ATOM 1528 C CA . PHE A 1 182 ? -3.627 1.858 24.601 1.00 43.88 182 PHE A CA 1
ATOM 1529 C C . PHE A 1 182 ? -2.643 2.958 24.176 1.00 43.88 182 PHE A C 1
ATOM 1531 O O . PHE A 1 182 ? -2.237 3.757 25.016 1.00 43.88 182 PHE A O 1
ATOM 1538 N N . ILE A 1 183 ? -2.238 2.989 22.902 1.00 36.03 183 ILE A N 1
ATOM 1539 C CA . ILE A 1 183 ? -1.823 4.217 22.193 1.00 36.03 183 ILE A CA 1
ATOM 1540 C C . ILE A 1 183 ? -2.337 4.130 20.758 1.00 36.03 183 ILE A C 1
ATOM 1542 O O . ILE A 1 183 ? -2.085 3.086 20.118 1.00 36.03 183 ILE A O 1
#

Nearest PDB structures (foldseek):
  8e12-assembly1_B  TM=3.423E-01  e=3.505E+00  synthetic construct

Organism: NCBI:txid1077284

Secondary structure (DSSP, 8-state):
--SSTTTHHHHHHHHHHHHHHHHHHHHHHHT-HHHHTTTTT--HHHHHHHHHHHHHHHHHHHHHHH--HHHHHHHHHHHHHHHGGGTT-TTSHHHHHHHHHHHHHHHHHTTSS-SSS-S----TT--THHHHHHHHHHHHHHHHHHHHHHHHHHTS--HHHHHHHHHHHHHHHHHHHHTT---

Mean predicted aligned error: 16.31 Å

Foldseek 3Di:
DPPPVVPPVVVLVVVLVVVLVVLVVVCVVPVDPVSVVVSVVCDSVVSVLVVLLVLLVVLLVCCVPPVDCVSLQVNQVSLVVCLCVCVPPCPPPSNVSSQVSQVSSLVSVVPGPNPPHDNHDARSVGDCVVVVVVVVVVVVVVVVVVVVLVVVCVVPPDPVSVVVVVVVVVVVVVVCVVPCPDD

pLDDT: mean 73.67, std 14.67, range [32.06, 94.88]